Protein AF-A0A5N5M1L6-F1 (afdb_monomer)

Radius of gyration: 30.32 Å; Cα contacts (8 Å, |Δi|>4): 138; chains: 1; bounding box: 76×44×110 Å

Foldseek 3Di:
DVVVVVVVVVVVVVVPPPVPPPDDDPCPCCPQQVCLLVLLLVLLVVVCVVPVCLLVLLLVQQVQCCVPPGLQCQQLDPDDPVDHGCCPPPCRPVHRDDSVSLVSSVVSSCVRRNPDDHSSVSSVSNNVSSVVVNVVVCVVDDPDDPPDPCDVVVVVVVVVVDPPPPPPDPVVVVVVVVVVVVVVVVVVVVVVVVVLVVVVVVLVVQLPDDDDPVNPVSVVVSVVVVVVSVVVVVVVVVVVVVVVVVVVVVVVVVVVVVVVVVVVVVVVVVVVVVVVCVVPPDDPPPDD

Organism: NCBI:txid2182728

Secondary structure (DSSP, 8-state):
-HHHHHHHHHHHHHT----------TTTTTTT-TTHHHHHHHHHHHHHHH-TTHHHHHHHHHHHHHHTTSSSSGGGPPPBTTB--GGGSTTTTTTS--HHHHHHHHHHHHHHSTTTS-HHHHHHHHHHHHHHHHHHHHTTS-SS----S--HHHHHHHHTTSGGGSTT-THHHHHHHHHHHHHHHHHHHHHHHHHHHHHHHHHHHTTS---SSTHHHHHHHHHHHHHHHHHHHHHHHHHHHHHHHHHHHHHHHHHHHHHHHHHHHHHHHHHHHHHHHHHHS-------

InterPro domains:
  IPR000823 Plant peroxidase [PR00461] (33-52)
  IPR000823 Plant peroxidase [PR00461] (57-77)
  IPR000823 Plant peroxidase [PR00461] (97-110)
  IPR000823 Plant peroxidase [PR00461] (116-126)
  IPR000823 Plant peroxidase [PTHR31388] (19-136)
  IPR002016 Haem peroxidase [PF00141] (40-134)
  IPR002016 Haem peroxidase [PR00458] (55-69)
  IPR002016 Haem peroxidase [PR00458] (117-134)
  IPR002016 Haem peroxidase [PS50873] (23-133)
  IPR010255 Haem peroxidase superfamily [SSF48113] (24-135)

Sequence (288 aa):
MLPLLAALLLLVSMGLISASIVPLRPGFYDETCPEAEFVVKDAMRRNMIREPRSAASVMRFQFHDCLVNGCDASVLLDDTPNMLGEKLALSNIDSLRSYEVIDEVKEDLETVCPGTVSCADIIIMASRTAVVLHSAAANKQRVCPLTYPSSPYVLYLSELSSPDLLDGLPGEIFKDQIKAIHQAIDAKEDNFEKLQKAKLEKAKELNADPSTEENVDRVKDISRFIKIQDKEMEEFKAERKKLIRRHEDEKGALMKIYWEELLGLEKEFENELTLLIDKYTPQIRNHP

Nearest PDB structures (foldseek):
  2ylj-assembly1_A  TM=9.916E-01  e=2.346E-09  Armoracia rusticana
  1gwu-assembly1_A  TM=9.909E-01  e=3.242E-09  Armoracia rusticana
  1gx2-assembly2_B  TM=9.905E-01  e=3.242E-09  Armoracia rusticana
  1gw2-assembly1_A  TM=9.915E-01  e=3.812E-09  Armoracia rusticana
  1qo4-assembly1_A  TM=9.903E-01  e=4.247E-09  Arabidopsis thaliana

Mean predicted aligned error: 19.35 Å

Solvent-accessible surface area (backbone atoms only — not comparable to full-atom values): 16912 Å² total; per-residue (Å²): 111,70,68,59,53,52,52,51,52,53,56,56,62,70,70,65,75,69,81,74,82,74,75,90,56,90,70,74,41,58,84,78,38,68,57,49,72,56,53,37,45,51,45,50,50,54,47,32,72,78,38,64,64,41,32,62,33,39,40,47,46,42,57,60,17,41,73,56,100,32,72,68,37,60,51,75,41,71,68,50,102,89,44,84,29,50,46,72,36,86,85,23,46,100,61,63,51,58,62,66,57,55,51,52,33,48,54,57,44,45,75,76,31,64,94,65,79,52,66,29,57,46,39,52,54,41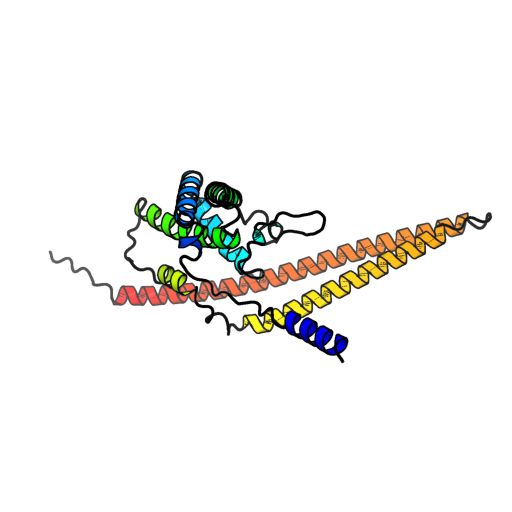,23,57,41,26,53,56,51,49,58,61,53,51,72,75,70,64,93,63,86,78,92,57,101,68,55,65,66,66,54,46,65,67,55,64,81,50,83,81,83,67,83,77,56,80,62,61,71,52,47,56,55,52,50,52,49,51,54,54,48,51,55,49,52,54,51,50,51,52,53,52,52,52,52,51,51,55,55,50,60,74,71,70,75,92,77,66,92,79,45,65,65,54,54,50,51,52,54,49,51,52,54,49,52,52,50,53,50,53,52,50,53,55,50,51,53,52,52,53,50,50,52,50,51,51,51,50,53,52,51,50,52,54,51,55,52,50,55,49,53,54,52,51,50,51,51,54,50,47,55,52,50,59,74,70,51,79,80,81,74,82,75,133

Structure (mmCIF, N/CA/C/O backbone):
data_AF-A0A5N5M1L6-F1
#
_entry.id   AF-A0A5N5M1L6-F1
#
loop_
_atom_site.group_PDB
_atom_site.id
_atom_site.type_symbol
_atom_site.label_atom_id
_atom_site.label_alt_id
_atom_site.label_comp_id
_atom_site.label_asym_id
_atom_site.label_entity_id
_atom_site.label_seq_id
_atom_site.pdbx_PDB_ins_code
_atom_site.Cartn_x
_atom_site.Cartn_y
_atom_site.Cartn_z
_atom_site.occupancy
_atom_site.B_iso_or_equiv
_atom_site.auth_seq_id
_atom_site.auth_comp_id
_atom_site.auth_asym_id
_atom_site.auth_atom_id
_atom_site.pdbx_PDB_model_num
ATOM 1 N N . MET A 1 1 ? -32.659 9.006 -46.050 1.00 60.00 1 MET A N 1
ATOM 2 C CA . MET A 1 1 ? -33.418 9.373 -44.832 1.00 60.00 1 MET A CA 1
ATOM 3 C C . MET A 1 1 ? -33.317 8.292 -43.758 1.00 60.00 1 MET A C 1
ATOM 5 O O . MET A 1 1 ? -32.739 8.568 -42.720 1.00 60.00 1 MET A O 1
ATOM 9 N N . LEU A 1 2 ? -33.759 7.055 -44.025 1.00 63.03 2 LEU A N 1
ATOM 10 C CA . LEU A 1 2 ? -33.676 5.921 -43.084 1.00 63.03 2 LEU A CA 1
ATOM 11 C C . LEU A 1 2 ? -32.268 5.591 -42.519 1.00 63.03 2 LEU A C 1
ATOM 13 O O . LEU A 1 2 ? -32.160 5.408 -41.310 1.00 63.03 2 LEU A O 1
ATOM 17 N N . PRO A 1 3 ? -31.179 5.556 -43.321 1.00 68.69 3 PRO A N 1
ATOM 18 C CA . PRO A 1 3 ? -29.859 5.174 -42.802 1.00 68.69 3 PRO A CA 1
ATOM 19 C C . PRO A 1 3 ? -29.196 6.277 -41.961 1.00 68.69 3 PRO A C 1
ATOM 21 O O . PRO A 1 3 ? -28.438 5.978 -41.047 1.00 68.69 3 PRO A O 1
ATOM 24 N N . LEU A 1 4 ? -29.526 7.549 -42.217 1.00 71.88 4 LEU A N 1
ATOM 25 C CA . LEU A 1 4 ? -29.056 8.687 -41.416 1.00 71.88 4 LEU A CA 1
ATOM 26 C C . LEU A 1 4 ? -29.737 8.737 -40.043 1.00 71.88 4 LEU A C 1
ATOM 28 O O . LEU A 1 4 ? -29.081 9.023 -39.049 1.00 71.88 4 LEU A O 1
ATOM 32 N N . LEU A 1 5 ? -31.030 8.404 -39.979 1.00 76.75 5 LEU A N 1
ATOM 33 C CA . LEU A 1 5 ? -31.765 8.275 -38.717 1.00 76.75 5 LEU A CA 1
ATOM 34 C C . LEU A 1 5 ? -31.246 7.102 -37.872 1.00 76.75 5 LEU A C 1
ATOM 36 O O . LEU A 1 5 ? -31.089 7.254 -36.665 1.00 76.75 5 LEU A O 1
ATOM 40 N N . ALA A 1 6 ? -30.919 5.967 -38.499 1.00 76.44 6 ALA A N 1
ATOM 41 C CA . ALA A 1 6 ? -30.330 4.816 -37.813 1.00 76.44 6 ALA A CA 1
ATOM 42 C C . ALA A 1 6 ? -28.919 5.110 -37.267 1.00 76.44 6 ALA A C 1
ATOM 44 O O . ALA A 1 6 ? -28.613 4.744 -36.135 1.00 76.44 6 ALA A O 1
ATOM 45 N N . ALA A 1 7 ? -28.084 5.820 -38.035 1.00 75.75 7 ALA A N 1
ATOM 46 C CA . ALA A 1 7 ? -26.760 6.250 -37.584 1.00 75.75 7 ALA A CA 1
ATOM 47 C C . ALA A 1 7 ? -26.840 7.254 -36.420 1.00 75.75 7 ALA A C 1
ATOM 49 O O . ALA A 1 7 ? -26.063 7.161 -35.474 1.00 75.75 7 ALA A O 1
ATOM 50 N N . LEU A 1 8 ? -27.812 8.172 -36.451 1.00 74.19 8 LEU A N 1
ATOM 51 C CA . LEU A 1 8 ? -28.036 9.129 -35.367 1.00 74.19 8 LEU A CA 1
ATOM 52 C C . LEU A 1 8 ? -28.535 8.435 -34.086 1.00 74.19 8 LEU A C 1
ATOM 54 O O . LEU A 1 8 ? -28.069 8.759 -33.001 1.00 74.19 8 LEU A O 1
ATOM 58 N N . LEU A 1 9 ? -29.418 7.437 -34.207 1.00 71.38 9 LEU A N 1
ATOM 59 C CA . LEU A 1 9 ? -29.884 6.617 -33.079 1.00 71.38 9 LEU A CA 1
ATOM 60 C C . LEU A 1 9 ? -28.757 5.773 -32.457 1.00 71.38 9 LEU A C 1
ATOM 62 O O . LEU A 1 9 ? -28.669 5.689 -31.233 1.00 71.38 9 LEU A O 1
ATOM 66 N N . LEU A 1 10 ? -27.862 5.210 -33.276 1.00 66.75 10 LEU A N 1
ATOM 67 C CA . LEU A 1 10 ? -26.667 4.496 -32.806 1.00 66.75 10 LEU A CA 1
ATOM 68 C C . LEU A 1 10 ? -25.695 5.426 -32.061 1.00 66.75 10 LEU A C 1
ATOM 70 O O . LEU A 1 10 ? -25.226 5.076 -30.980 1.00 66.75 10 LEU A O 1
ATOM 74 N N . LEU A 1 11 ? -25.457 6.635 -32.577 1.00 65.62 11 LEU A N 1
ATOM 75 C CA . LEU A 1 11 ? -24.590 7.629 -31.932 1.00 65.62 11 LEU A CA 1
ATOM 76 C C . LEU A 1 11 ? -25.166 8.146 -30.603 1.00 65.62 11 LEU A C 1
ATOM 78 O O . LEU A 1 11 ? -24.419 8.331 -29.646 1.00 65.62 11 LEU A O 1
ATOM 82 N N . VAL A 1 12 ? -26.489 8.318 -30.510 1.00 65.38 12 VAL A N 1
ATOM 83 C CA . VAL A 1 12 ? -27.167 8.707 -29.260 1.00 65.38 12 VAL A CA 1
ATOM 84 C C . VAL A 1 12 ? -27.132 7.573 -28.224 1.00 65.38 12 VAL A C 1
ATOM 86 O O . VAL A 1 12 ? -26.975 7.846 -27.036 1.00 65.38 12 VAL A O 1
ATOM 89 N N . SER A 1 13 ? -27.189 6.304 -28.650 1.00 59.84 13 SER A N 1
ATOM 90 C CA . SER A 1 13 ? -27.087 5.152 -27.734 1.00 59.84 13 SER A CA 1
ATOM 91 C C . SER A 1 13 ? -25.697 4.977 -27.103 1.00 59.84 13 SER A C 1
ATOM 93 O O . SER A 1 13 ? -25.596 4.504 -25.975 1.00 59.84 13 SER A O 1
ATOM 95 N N . MET A 1 14 ? -24.633 5.426 -27.781 1.00 59.22 14 MET A N 1
ATOM 96 C CA . MET A 1 14 ? -23.257 5.413 -27.259 1.00 59.22 14 MET A CA 1
ATOM 97 C C . MET A 1 14 ? -22.956 6.569 -26.290 1.00 59.22 14 MET A C 1
ATOM 99 O O . MET A 1 14 ? -21.975 6.500 -25.555 1.00 59.22 14 MET A O 1
ATOM 103 N N . GLY A 1 15 ? -23.801 7.605 -26.247 1.00 55.56 15 GLY A N 1
ATOM 104 C CA . GLY A 1 15 ? -23.656 8.763 -25.354 1.00 55.56 15 GLY A CA 1
ATOM 105 C C . GLY A 1 15 ? -24.315 8.620 -23.975 1.00 55.56 15 GLY A C 1
ATOM 106 O O . GLY A 1 15 ? -24.269 9.564 -23.192 1.00 55.56 15 GLY A O 1
ATOM 107 N N . LEU A 1 16 ? -24.945 7.476 -23.674 1.00 49.47 16 LEU A N 1
ATOM 108 C CA . LEU A 1 16 ? -25.743 7.252 -22.455 1.00 49.47 16 LEU A CA 1
ATOM 109 C C . LEU A 1 16 ? -25.121 6.267 -21.454 1.00 49.47 16 LEU A C 1
ATOM 111 O O . LEU A 1 16 ? -25.794 5.837 -20.520 1.00 49.47 16 LEU A O 1
ATOM 115 N N . ILE A 1 17 ? -23.834 5.937 -21.584 1.00 53.28 17 ILE A N 1
ATOM 116 C CA . ILE A 1 17 ? -23.107 5.269 -20.496 1.00 53.28 17 ILE A CA 1
ATOM 117 C C . ILE A 1 17 ? -22.628 6.362 -19.542 1.00 53.28 17 ILE A C 1
ATOM 119 O O . ILE A 1 17 ? -21.464 6.756 -19.530 1.00 53.28 17 ILE A O 1
ATOM 123 N N . SER A 1 18 ? -23.556 6.912 -18.762 1.00 51.12 18 SER A N 1
ATOM 124 C CA . SER A 1 18 ? -23.175 7.612 -17.543 1.00 51.12 18 SER A CA 1
ATOM 125 C C . SER A 1 18 ? -22.493 6.576 -16.656 1.00 51.12 18 SER A C 1
ATOM 127 O O . SER A 1 18 ? -23.139 5.617 -16.238 1.00 51.12 18 SER A O 1
ATOM 129 N N . ALA A 1 19 ? -21.192 6.731 -16.403 1.00 52.19 19 ALA A N 1
ATOM 130 C CA . ALA A 1 19 ? -20.543 6.024 -15.310 1.00 52.19 19 ALA A CA 1
ATOM 131 C C . ALA A 1 19 ? -21.298 6.421 -14.038 1.00 52.19 19 ALA A C 1
ATOM 133 O O . ALA A 1 19 ? -21.159 7.538 -13.540 1.00 52.19 19 ALA A O 1
ATOM 134 N N . SER A 1 20 ? -22.199 5.557 -13.580 1.00 52.81 20 SER A N 1
ATOM 135 C CA . SER A 1 20 ? -22.872 5.758 -12.312 1.00 52.81 20 SER A CA 1
ATOM 136 C C . SER A 1 20 ? -21.796 5.681 -11.243 1.00 52.81 20 SER A C 1
ATOM 138 O O . SER A 1 20 ? -21.243 4.608 -11.007 1.00 52.81 20 SER A O 1
ATOM 140 N N . ILE A 1 21 ? -21.489 6.814 -10.616 1.00 56.78 21 ILE A N 1
ATOM 141 C CA . ILE A 1 21 ? -20.765 6.825 -9.350 1.00 56.78 21 ILE A CA 1
ATOM 142 C C . ILE A 1 21 ? -21.717 6.154 -8.363 1.00 56.78 21 ILE A C 1
ATOM 144 O O . ILE A 1 21 ? -22.663 6.778 -7.888 1.00 56.78 21 ILE A O 1
ATOM 148 N N . VAL A 1 22 ? -21.544 4.849 -8.148 1.00 64.81 22 VAL A N 1
ATOM 149 C CA . VAL A 1 22 ? -22.241 4.149 -7.073 1.00 64.81 22 VAL A CA 1
ATOM 150 C C . VAL A 1 22 ? -21.556 4.617 -5.795 1.00 64.81 22 VAL A C 1
ATOM 152 O O . VAL A 1 22 ? -20.370 4.336 -5.621 1.00 64.81 22 VAL A O 1
ATOM 155 N N . PRO A 1 23 ? -22.240 5.384 -4.934 1.00 77.00 23 PRO A N 1
ATOM 156 C CA . PRO A 1 23 ? -21.634 5.815 -3.690 1.00 77.00 23 PRO A CA 1
ATOM 157 C C . PRO A 1 23 ? -21.297 4.583 -2.850 1.00 77.00 23 PRO A C 1
ATOM 159 O O . PRO A 1 23 ? -22.077 3.625 -2.790 1.00 77.00 23 PRO A O 1
ATOM 162 N N . LEU A 1 24 ? -20.139 4.620 -2.192 1.00 81.62 24 LEU A N 1
ATOM 163 C CA . LEU A 1 24 ? -19.784 3.617 -1.196 1.00 81.62 24 LEU A CA 1
ATOM 164 C C . LEU A 1 24 ? -20.872 3.596 -0.120 1.00 81.62 24 LEU A C 1
ATOM 166 O O . LEU A 1 24 ? -21.315 4.644 0.355 1.00 81.62 24 LEU A O 1
ATOM 170 N N . ARG A 1 25 ? -21.316 2.398 0.257 1.00 82.75 25 ARG A N 1
ATOM 171 C CA . ARG A 1 25 ? -22.342 2.219 1.284 1.00 82.75 25 ARG A CA 1
ATOM 172 C C . ARG A 1 25 ? -21.945 1.101 2.246 1.00 82.75 25 ARG A C 1
ATOM 174 O O . ARG A 1 25 ? -21.533 0.034 1.786 1.00 82.75 25 ARG A O 1
ATOM 181 N N . PRO A 1 26 ? -22.096 1.304 3.565 1.00 81.12 26 PRO A N 1
ATOM 182 C CA . PRO A 1 26 ? -22.056 0.202 4.517 1.00 81.12 26 PRO A CA 1
ATOM 183 C C . PRO A 1 26 ? -23.079 -0.874 4.132 1.00 81.12 26 PRO A C 1
ATOM 185 O O . PRO A 1 26 ? -24.153 -0.547 3.625 1.00 81.12 26 PRO A O 1
ATOM 188 N N . GLY A 1 27 ? -22.737 -2.144 4.349 1.00 82.75 27 GLY A N 1
ATOM 189 C CA . GLY A 1 27 ? -23.626 -3.265 4.028 1.00 82.75 27 GLY A CA 1
ATOM 190 C C . GLY A 1 27 ? -23.818 -3.520 2.528 1.00 82.75 27 GLY A C 1
ATOM 191 O O . GLY A 1 27 ? -24.799 -4.137 2.124 1.00 82.75 27 GLY A O 1
ATOM 192 N N . PHE A 1 28 ? -22.904 -3.054 1.662 1.00 87.81 28 PHE A N 1
ATOM 193 C CA . PHE A 1 28 ? -22.995 -3.294 0.213 1.00 87.81 28 PHE A CA 1
ATOM 194 C C . PHE A 1 28 ? -23.156 -4.786 -0.138 1.00 87.81 28 PHE A C 1
ATOM 196 O O . PHE A 1 28 ? -23.877 -5.109 -1.082 1.00 87.81 28 PHE A O 1
ATOM 203 N N . TYR A 1 29 ? -22.529 -5.667 0.647 1.00 91.00 29 TYR A N 1
ATOM 204 C CA . TYR A 1 29 ? -22.539 -7.118 0.468 1.00 91.00 29 TYR A CA 1
ATOM 205 C C . TYR A 1 29 ? -23.644 -7.850 1.246 1.00 91.00 29 TYR A C 1
ATOM 207 O O . TYR A 1 29 ? -23.714 -9.070 1.153 1.00 91.00 29 TYR A O 1
ATOM 215 N N . ASP A 1 30 ? -24.532 -7.157 1.967 1.00 92.50 30 ASP A N 1
ATOM 216 C CA . ASP A 1 30 ? -25.523 -7.799 2.853 1.00 92.50 30 ASP A CA 1
ATOM 217 C C . ASP A 1 30 ? -26.477 -8.751 2.114 1.00 92.50 30 ASP A C 1
ATOM 219 O O . ASP A 1 30 ? -26.981 -9.705 2.701 1.00 92.50 30 ASP A O 1
ATOM 223 N N . GLU A 1 31 ? -26.716 -8.509 0.824 1.00 94.88 31 GLU A N 1
ATOM 224 C CA . GLU A 1 31 ? -27.559 -9.360 -0.022 1.00 94.88 31 GLU A CA 1
ATOM 225 C C . GLU A 1 31 ? -26.750 -10.378 -0.838 1.00 94.88 31 GLU A C 1
ATOM 227 O O . GLU A 1 31 ? -27.204 -11.501 -1.051 1.00 94.88 31 GLU A O 1
ATOM 232 N N . THR A 1 32 ? -25.563 -9.996 -1.319 1.00 95.06 32 THR A N 1
ATOM 233 C CA . THR A 1 32 ? -24.771 -10.791 -2.276 1.00 95.06 32 THR A CA 1
ATOM 234 C C . THR A 1 32 ? -23.757 -11.710 -1.605 1.00 95.06 32 THR A C 1
ATOM 236 O O . THR A 1 32 ? -23.488 -12.796 -2.110 1.00 95.06 32 THR A O 1
ATOM 239 N N . CYS A 1 33 ? -23.211 -11.302 -0.461 1.00 96.00 33 CYS A N 1
ATOM 240 C CA . CYS A 1 33 ? -22.353 -12.116 0.390 1.00 96.00 33 CYS A CA 1
ATOM 241 C C . CYS A 1 33 ? -22.586 -11.763 1.874 1.00 96.00 33 CYS A C 1
ATOM 243 O O . CYS A 1 33 ? -21.750 -11.099 2.493 1.00 96.00 33 CYS A O 1
ATOM 245 N N . PRO A 1 34 ? -23.709 -12.216 2.470 1.00 95.06 34 PRO A N 1
ATOM 246 C CA . PRO A 1 34 ? -24.100 -11.842 3.835 1.00 95.06 34 PRO A CA 1
ATOM 247 C C . PRO A 1 34 ? -23.069 -12.235 4.906 1.00 95.06 34 PRO A C 1
ATOM 249 O O . PRO A 1 34 ? -23.021 -11.663 5.992 1.00 95.06 34 PRO A O 1
ATOM 252 N N . GLU A 1 35 ? -22.235 -13.231 4.605 1.00 93.12 35 GLU A N 1
ATOM 253 C CA . GLU A 1 35 ? -21.207 -13.755 5.504 1.00 93.12 35 GLU A CA 1
ATOM 254 C C . GLU A 1 35 ? -19.858 -13.026 5.365 1.00 93.12 35 GLU A C 1
ATOM 256 O O . GLU A 1 35 ? -18.938 -13.310 6.133 1.00 93.12 35 GLU A O 1
ATOM 261 N N . ALA A 1 36 ? -19.724 -12.058 4.446 1.00 91.44 36 ALA A N 1
ATOM 262 C CA . ALA A 1 36 ? -18.444 -11.432 4.109 1.00 91.44 36 ALA A CA 1
ATOM 263 C C . ALA A 1 36 ? -17.717 -10.831 5.325 1.00 91.44 36 ALA A C 1
ATOM 265 O O . ALA A 1 36 ? -16.567 -11.182 5.599 1.00 91.44 36 ALA A O 1
ATOM 266 N N . GLU A 1 37 ? -18.391 -9.969 6.102 1.00 88.88 37 GLU A N 1
ATOM 267 C CA . GLU A 1 37 ? -17.785 -9.352 7.295 1.00 88.88 37 GLU A CA 1
ATOM 268 C C . GLU A 1 37 ? -17.402 -10.403 8.355 1.00 88.88 37 GLU A C 1
ATOM 270 O O . GLU A 1 37 ? -16.415 -10.234 9.078 1.00 88.88 37 GLU A O 1
ATOM 275 N N . PHE A 1 38 ? -18.162 -11.499 8.461 1.00 91.88 38 PHE A N 1
ATOM 276 C CA . PHE A 1 38 ? -17.867 -12.576 9.405 1.00 91.88 38 PHE A CA 1
ATOM 277 C C . PHE A 1 38 ? -16.626 -13.369 8.986 1.00 91.88 38 PHE A C 1
ATOM 279 O O . PHE A 1 38 ? -15.738 -13.575 9.817 1.00 91.88 38 PHE A O 1
ATOM 286 N N . VAL A 1 39 ? -16.542 -13.759 7.711 1.00 93.88 39 VAL A N 1
ATOM 287 C CA . VAL A 1 39 ? -15.404 -14.497 7.144 1.00 93.88 39 VAL A CA 1
ATOM 288 C C . VAL A 1 39 ? -14.114 -13.693 7.299 1.00 93.88 39 VAL A C 1
ATOM 290 O O . VAL A 1 39 ? -13.144 -14.194 7.870 1.00 93.88 39 VAL A O 1
ATOM 293 N N . VAL A 1 40 ? -14.130 -12.410 6.913 1.00 95.19 40 VAL A N 1
ATOM 294 C CA . VAL A 1 40 ? -12.978 -11.506 7.085 1.00 95.19 40 VAL A CA 1
ATOM 295 C C . VAL A 1 40 ? -12.550 -11.451 8.551 1.00 95.19 40 VAL A C 1
ATOM 297 O O . VAL A 1 40 ? -11.362 -11.533 8.869 1.00 95.19 40 VAL A O 1
ATOM 300 N N . LYS A 1 41 ? -13.508 -11.347 9.476 1.00 90.31 41 LYS A N 1
ATOM 301 C CA . LYS A 1 41 ? -13.214 -11.266 10.908 1.00 90.31 41 LYS A CA 1
ATOM 302 C C . LYS A 1 41 ? -12.633 -12.545 11.490 1.00 90.31 41 LYS A C 1
ATOM 304 O O . LYS A 1 41 ? -11.754 -12.455 12.353 1.00 90.31 41 LYS A O 1
ATOM 309 N N . ASP A 1 42 ? -13.112 -13.709 11.067 1.00 89.75 42 ASP A N 1
ATOM 310 C CA . ASP A 1 42 ? -12.564 -14.988 11.512 1.00 89.75 42 ASP A CA 1
ATOM 311 C C . ASP A 1 42 ? -11.127 -15.189 11.010 1.00 89.75 42 ASP A C 1
ATOM 313 O O . ASP A 1 42 ? -10.225 -15.448 11.814 1.00 89.75 42 ASP A O 1
ATOM 317 N N . ALA A 1 43 ? -10.889 -14.953 9.718 1.00 95.38 43 ALA A N 1
ATOM 318 C CA . ALA A 1 43 ? -9.565 -15.037 9.110 1.00 95.38 43 ALA A CA 1
ATOM 319 C C . ALA A 1 43 ? -8.567 -14.066 9.757 1.00 95.38 43 ALA A C 1
ATOM 321 O O . ALA A 1 43 ? -7.469 -14.469 10.158 1.00 95.38 43 ALA A O 1
ATOM 322 N N . MET A 1 44 ? -8.970 -12.811 9.979 1.00 91.44 44 MET A N 1
ATOM 323 C CA . MET A 1 44 ? -8.153 -11.833 10.700 1.00 91.44 44 MET A CA 1
ATOM 324 C C . MET A 1 44 ? -7.845 -12.280 12.129 1.00 91.44 44 MET A C 1
ATOM 326 O O . MET A 1 44 ? -6.705 -12.174 12.581 1.00 91.44 44 MET A O 1
ATOM 330 N N . ARG A 1 45 ? -8.826 -12.829 12.856 1.00 88.19 45 ARG A N 1
ATOM 331 C CA . ARG A 1 45 ? -8.603 -13.347 14.212 1.00 88.19 45 ARG A CA 1
ATOM 332 C C . ARG A 1 45 ? -7.599 -14.500 14.213 1.00 88.19 45 ARG A C 1
ATOM 334 O O . ARG A 1 45 ? -6.711 -14.503 15.067 1.00 88.19 45 ARG A O 1
ATOM 341 N N . ARG A 1 46 ? -7.721 -15.463 13.295 1.00 90.81 46 ARG A N 1
ATOM 342 C CA . ARG A 1 46 ? -6.770 -16.581 13.168 1.00 90.81 46 ARG A CA 1
ATOM 343 C C . ARG A 1 46 ? -5.355 -16.078 12.899 1.00 90.81 46 ARG A C 1
ATOM 345 O O . ARG A 1 46 ? -4.427 -16.494 13.592 1.00 90.81 46 ARG A O 1
ATOM 352 N N . ASN A 1 47 ? -5.202 -15.140 11.968 1.00 93.25 47 ASN A N 1
ATOM 353 C CA . ASN A 1 47 ? -3.903 -14.563 11.631 1.00 93.25 47 ASN A CA 1
ATOM 354 C C . ASN A 1 47 ? -3.299 -13.746 12.776 1.00 93.25 47 ASN A C 1
ATOM 356 O O . ASN A 1 47 ? -2.118 -13.897 13.073 1.00 93.25 47 ASN A O 1
ATOM 360 N N . MET A 1 48 ? -4.106 -12.989 13.519 1.00 86.06 48 MET A N 1
ATOM 361 C CA . MET A 1 48 ? -3.643 -12.276 14.714 1.00 86.06 48 MET A CA 1
ATOM 362 C C . MET A 1 48 ? -3.207 -13.199 15.856 1.00 86.06 48 MET A C 1
ATOM 364 O O . MET A 1 48 ? -2.337 -12.826 16.639 1.00 86.06 48 MET A O 1
ATOM 368 N N . ILE A 1 49 ? -3.808 -14.387 15.984 1.00 84.12 49 ILE A N 1
ATOM 369 C CA . ILE A 1 49 ? -3.371 -15.390 16.967 1.00 84.12 49 ILE A CA 1
ATOM 370 C C . ILE A 1 49 ? -2.006 -15.969 16.573 1.00 84.12 49 ILE A C 1
ATOM 372 O O . ILE A 1 49 ? -1.177 -16.207 17.449 1.00 84.12 49 ILE A O 1
ATOM 376 N N . ARG A 1 50 ? -1.775 -16.194 15.273 1.00 89.44 50 ARG A N 1
ATOM 377 C CA . ARG A 1 50 ? -0.504 -16.713 14.743 1.00 89.44 50 ARG A CA 1
ATOM 378 C C . ARG A 1 50 ? 0.611 -15.665 14.807 1.00 89.44 50 ARG A C 1
ATOM 380 O O . ARG A 1 50 ? 1.703 -15.967 15.269 1.00 89.44 50 ARG A O 1
ATOM 387 N N . GLU A 1 51 ? 0.315 -14.444 14.372 1.00 88.25 51 GLU A N 1
ATOM 388 C CA . GLU A 1 51 ? 1.236 -13.310 14.319 1.00 88.25 51 GLU A CA 1
ATOM 389 C C . GLU A 1 51 ? 0.498 -12.030 14.754 1.00 88.25 51 GLU A C 1
ATOM 391 O O . GLU A 1 51 ? -0.199 -11.408 13.947 1.00 88.25 51 GLU A O 1
ATOM 396 N N . PRO A 1 52 ? 0.631 -11.589 16.017 1.00 84.25 52 PRO A N 1
ATOM 397 C CA . PRO A 1 52 ? -0.073 -10.413 16.534 1.00 84.25 52 PRO A CA 1
ATOM 398 C C . PRO A 1 52 ? 0.190 -9.115 15.756 1.00 84.25 52 PRO A C 1
ATOM 400 O O . PRO A 1 52 ? -0.673 -8.233 15.712 1.00 84.25 52 PRO A O 1
ATOM 403 N N . ARG A 1 53 ? 1.363 -8.982 15.120 1.00 85.69 53 ARG A N 1
ATOM 404 C CA . ARG A 1 53 ? 1.740 -7.807 14.319 1.00 85.69 53 ARG A CA 1
ATOM 405 C C . ARG A 1 53 ? 1.039 -7.759 12.959 1.00 85.69 53 ARG A C 1
ATOM 407 O O . ARG A 1 53 ? 1.058 -6.704 12.314 1.00 85.69 53 ARG A O 1
ATOM 414 N N . SER A 1 54 ? 0.400 -8.848 12.529 1.00 91.19 54 SER A N 1
ATOM 415 C CA . SER A 1 54 ? -0.403 -8.878 11.300 1.00 91.19 54 SER A CA 1
ATOM 416 C C . SER A 1 54 ? -1.522 -7.837 11.332 1.00 91.19 54 SER A C 1
ATOM 418 O O . SER A 1 54 ? -1.747 -7.181 10.326 1.00 91.19 54 SER A O 1
ATOM 420 N N . ALA A 1 55 ? -2.127 -7.564 12.496 1.00 87.62 55 ALA A N 1
ATOM 421 C CA . ALA A 1 55 ? -3.153 -6.528 12.643 1.00 87.62 55 ALA A CA 1
ATOM 422 C C . ALA A 1 55 ? -2.657 -5.147 12.191 1.00 87.62 55 ALA A C 1
ATOM 424 O O . ALA A 1 55 ? -3.269 -4.505 11.344 1.00 87.62 55 ALA A O 1
ATOM 425 N N . ALA A 1 56 ? -1.515 -4.708 12.727 1.00 88.94 56 ALA A N 1
ATOM 426 C CA . ALA A 1 56 ? -0.916 -3.426 12.367 1.00 88.94 56 ALA A CA 1
ATOM 427 C C . ALA A 1 56 ? -0.414 -3.408 10.914 1.00 88.94 56 ALA A C 1
ATOM 429 O O . ALA A 1 56 ? -0.439 -2.368 10.262 1.00 88.94 56 ALA A O 1
ATOM 430 N N . SER A 1 57 ? 0.045 -4.554 10.407 1.00 93.44 57 SER A N 1
ATOM 431 C CA . SER A 1 57 ? 0.501 -4.678 9.018 1.00 93.44 57 SER A CA 1
ATOM 432 C C . SER A 1 57 ? -0.675 -4.578 8.039 1.00 93.44 57 SER A C 1
ATOM 434 O O . SER A 1 57 ? -0.576 -3.847 7.061 1.00 93.44 57 SER A O 1
ATOM 436 N N . VAL A 1 58 ? -1.819 -5.188 8.364 1.00 94.94 58 VAL A N 1
ATOM 437 C CA . VAL A 1 58 ? -3.049 -5.105 7.568 1.00 94.94 58 VAL A CA 1
ATOM 438 C C . VAL A 1 58 ? -3.636 -3.698 7.570 1.00 94.94 58 VAL A C 1
ATOM 440 O O . VAL A 1 58 ? -3.953 -3.190 6.503 1.00 94.94 58 VAL A O 1
ATOM 443 N N . MET A 1 59 ? -3.685 -3.013 8.721 1.00 92.38 59 MET A N 1
ATOM 444 C CA . MET A 1 59 ? -4.087 -1.594 8.768 1.00 92.38 59 MET A CA 1
ATOM 445 C C . MET A 1 59 ? -3.243 -0.721 7.832 1.00 92.38 59 MET A C 1
ATOM 447 O O . MET A 1 59 ? -3.730 0.254 7.262 1.00 92.38 59 MET A O 1
ATOM 451 N N . ARG A 1 60 ? -1.958 -1.061 7.677 1.00 94.12 60 ARG A N 1
ATOM 452 C CA . ARG A 1 60 ? -1.040 -0.327 6.812 1.00 94.12 60 ARG A CA 1
ATOM 453 C C . ARG A 1 60 ? -1.351 -0.539 5.324 1.00 94.12 60 ARG A C 1
ATOM 455 O O . ARG A 1 60 ? -1.064 0.377 4.562 1.00 94.12 60 ARG A O 1
ATOM 462 N N . PHE A 1 61 ? -1.980 -1.647 4.910 1.00 94.56 61 PHE A N 1
ATOM 463 C CA . PHE A 1 61 ? -2.432 -1.812 3.520 1.00 94.56 61 PHE A CA 1
ATOM 464 C C . PHE A 1 61 ? -3.414 -0.729 3.112 1.00 94.56 61 PHE A C 1
ATOM 466 O O . PHE A 1 61 ? -3.190 -0.102 2.088 1.00 94.56 61 PHE A O 1
ATOM 473 N N . GLN A 1 62 ? -4.429 -0.441 3.934 1.00 92.94 62 GLN A N 1
ATOM 474 C CA . GLN A 1 62 ? -5.406 0.604 3.617 1.00 92.94 62 GLN A CA 1
ATOM 475 C C . GLN A 1 62 ? -4.727 1.951 3.351 1.00 92.94 62 GLN A C 1
ATOM 477 O O . GLN A 1 62 ? -5.078 2.641 2.403 1.00 92.94 62 GLN A O 1
ATOM 482 N N . PHE A 1 63 ? -3.734 2.325 4.160 1.00 86.88 63 PHE A N 1
ATOM 483 C CA . PHE A 1 63 ? -3.007 3.572 3.936 1.00 86.88 63 PHE A CA 1
ATOM 484 C C . PHE A 1 63 ? -2.194 3.556 2.634 1.00 86.88 63 PHE A C 1
ATOM 486 O O . PHE A 1 63 ? -2.217 4.540 1.904 1.00 86.88 63 PHE A O 1
ATOM 493 N N . HIS A 1 64 ? -1.463 2.472 2.351 1.00 89.75 64 HIS A N 1
ATOM 494 C CA . HIS A 1 64 ? -0.600 2.403 1.163 1.00 89.75 64 HIS A CA 1
ATOM 495 C C . HIS A 1 64 ? -1.383 2.239 -0.140 1.00 89.75 64 HIS A C 1
ATOM 497 O O . HIS A 1 64 ? -0.969 2.822 -1.131 1.00 89.75 64 HIS A O 1
ATOM 503 N N . ASP A 1 65 ? -2.515 1.535 -0.108 1.00 91.81 65 ASP A N 1
ATOM 504 C CA . ASP A 1 65 ? -3.443 1.402 -1.235 1.00 91.81 65 ASP A CA 1
ATOM 505 C C . ASP A 1 65 ? -4.093 2.759 -1.538 1.00 91.81 65 ASP A C 1
ATOM 507 O O . ASP A 1 65 ? -3.830 3.389 -2.554 1.00 91.81 65 ASP A O 1
ATOM 511 N N . CYS A 1 66 ? -4.817 3.324 -0.569 1.00 86.12 66 CYS A N 1
ATOM 512 C CA . CYS A 1 66 ? -5.600 4.538 -0.791 1.00 86.12 66 CYS A CA 1
ATOM 513 C C . CYS A 1 66 ? -4.767 5.789 -1.135 1.00 86.12 66 CYS A C 1
ATOM 515 O O . CYS A 1 66 ? -5.309 6.748 -1.687 1.00 86.12 66 CYS A O 1
ATOM 517 N N . LEU A 1 67 ? -3.473 5.823 -0.792 1.00 85.12 67 LEU A N 1
ATOM 518 C CA . LEU A 1 67 ? -2.596 6.962 -1.085 1.00 85.12 67 LEU A CA 1
ATOM 519 C C . LEU A 1 67 ? -2.138 6.998 -2.554 1.00 85.12 67 LEU A C 1
ATOM 521 O O . LEU A 1 67 ? -1.774 8.069 -3.053 1.00 85.12 67 LEU A O 1
ATOM 525 N N . VAL A 1 68 ? -2.149 5.855 -3.244 1.00 77.44 68 VAL A N 1
ATOM 526 C CA . VAL A 1 68 ? -1.692 5.717 -4.629 1.00 77.44 68 VAL A CA 1
ATOM 527 C C . VAL A 1 68 ? -2.897 5.383 -5.501 1.00 77.44 68 VAL A C 1
ATOM 529 O O . VAL A 1 68 ? -3.399 4.280 -5.477 1.00 77.44 68 VAL A O 1
ATOM 532 N N . ASN A 1 69 ? -3.391 6.357 -6.271 1.00 79.06 69 ASN A N 1
ATOM 533 C CA . ASN A 1 69 ? -4.557 6.212 -7.164 1.00 79.06 69 ASN A CA 1
ATOM 534 C C . ASN A 1 69 ? -5.897 5.800 -6.512 1.00 79.06 69 ASN A C 1
ATOM 536 O O . ASN A 1 69 ? -6.902 5.727 -7.217 1.00 79.06 69 ASN A O 1
ATOM 540 N N . GLY A 1 70 ? -5.957 5.689 -5.185 1.00 83.50 70 GLY A N 1
ATOM 541 C CA . GLY A 1 70 ? -7.185 5.425 -4.437 1.00 83.50 70 GLY A CA 1
ATOM 542 C C . GLY A 1 70 ? -7.242 3.988 -3.931 1.00 83.50 70 GLY A C 1
ATOM 543 O O . GLY A 1 70 ? -6.311 3.222 -4.100 1.00 83.50 70 GLY A O 1
ATOM 544 N N . CYS A 1 71 ? -8.317 3.630 -3.231 1.00 89.56 71 CYS A N 1
ATOM 545 C CA . CYS A 1 71 ? -8.443 2.300 -2.632 1.00 89.56 71 CYS A CA 1
ATOM 546 C C . CYS A 1 71 ? -8.927 1.293 -3.692 1.00 89.56 71 CYS A C 1
ATOM 548 O O . CYS A 1 71 ? -10.129 1.029 -3.785 1.00 89.56 71 CYS A O 1
ATOM 550 N N . ASP A 1 72 ? -8.027 0.802 -4.541 1.00 93.50 72 ASP A N 1
ATOM 551 C CA . ASP A 1 72 ? -8.348 -0.069 -5.680 1.00 93.50 72 ASP A CA 1
ATOM 552 C C . ASP A 1 72 ? -7.630 -1.433 -5.650 1.00 93.50 72 ASP A C 1
ATOM 554 O O . ASP A 1 72 ? -7.798 -2.240 -6.569 1.00 93.50 72 ASP A O 1
ATOM 558 N N . ALA A 1 73 ? -6.915 -1.732 -4.559 1.00 96.31 73 ALA A N 1
ATOM 559 C CA . ALA A 1 73 ? -6.086 -2.919 -4.368 1.00 96.31 73 ALA A CA 1
ATOM 560 C C . ALA A 1 73 ? -4.903 -3.056 -5.342 1.00 96.31 73 ALA A C 1
ATOM 562 O O . ALA A 1 73 ? -4.332 -4.151 -5.449 1.00 96.31 73 ALA A O 1
ATOM 563 N N . SER A 1 74 ? -4.486 -1.979 -6.017 1.00 93.56 74 SER A N 1
ATOM 564 C CA . SER A 1 74 ? -3.281 -1.973 -6.854 1.00 93.56 74 SER A CA 1
ATOM 565 C C . SER A 1 74 ? -2.037 -2.396 -6.069 1.00 93.56 74 SER A C 1
ATOM 567 O O . SER A 1 74 ? -1.173 -3.093 -6.613 1.00 93.56 74 SER A O 1
ATOM 569 N N . VAL A 1 75 ? -1.984 -2.082 -4.767 1.00 94.12 75 VAL A N 1
ATOM 570 C CA . VAL A 1 75 ? -0.856 -2.419 -3.886 1.00 94.12 75 VAL A CA 1
ATOM 571 C C . VAL A 1 75 ? -0.629 -3.930 -3.734 1.00 94.12 75 VAL A C 1
ATOM 573 O O . VAL A 1 75 ? 0.462 -4.376 -3.365 1.00 94.12 75 VAL A O 1
ATOM 576 N N . LEU A 1 76 ? -1.651 -4.745 -4.013 1.00 96.38 76 LEU A N 1
ATOM 577 C CA . LEU A 1 76 ? -1.579 -6.202 -3.898 1.00 96.38 76 LEU A CA 1
ATOM 578 C C . LEU A 1 76 ? -0.996 -6.877 -5.143 1.00 96.38 76 LEU A C 1
ATOM 580 O O . LEU A 1 76 ? -0.604 -8.044 -5.059 1.00 96.38 76 LEU A O 1
ATOM 584 N N . LEU A 1 77 ? -0.927 -6.175 -6.276 1.00 94.06 77 LEU A N 1
ATOM 585 C CA . LEU A 1 77 ? -0.464 -6.747 -7.535 1.00 94.06 77 LEU A CA 1
ATOM 586 C C . LEU A 1 77 ? 1.045 -7.023 -7.496 1.00 94.06 77 LEU A C 1
ATOM 588 O O . LEU A 1 77 ? 1.846 -6.171 -7.106 1.00 94.06 77 LEU A O 1
ATOM 592 N N . ASP A 1 78 ? 1.423 -8.230 -7.911 1.00 91.38 78 ASP A N 1
ATOM 593 C CA . ASP A 1 78 ? 2.820 -8.599 -8.128 1.00 91.38 78 ASP A CA 1
ATOM 594 C C . ASP A 1 78 ? 3.360 -8.004 -9.432 1.00 91.38 78 ASP A C 1
ATOM 596 O O . ASP A 1 78 ? 2.613 -7.674 -10.359 1.00 91.38 78 ASP A O 1
ATOM 600 N N . ASP A 1 79 ? 4.686 -7.916 -9.519 1.00 87.06 79 ASP A N 1
ATOM 601 C CA . ASP A 1 79 ? 5.354 -7.537 -10.756 1.00 87.06 79 ASP A CA 1
ATOM 602 C C . ASP A 1 79 ? 5.023 -8.519 -11.885 1.00 87.06 79 ASP A C 1
ATOM 604 O O . ASP A 1 79 ? 5.019 -9.743 -11.730 1.00 87.06 79 ASP A O 1
ATOM 608 N N . THR A 1 80 ? 4.832 -7.967 -13.076 1.00 84.31 80 THR A N 1
ATOM 609 C CA . THR A 1 80 ? 4.745 -8.721 -14.325 1.00 84.31 80 THR A CA 1
ATOM 610 C C . THR A 1 80 ? 5.901 -8.308 -15.241 1.00 84.31 80 THR A C 1
ATOM 612 O O . THR A 1 80 ? 6.485 -7.240 -15.050 1.00 84.31 80 THR A O 1
ATOM 615 N N . PRO A 1 81 ? 6.223 -9.077 -16.299 1.00 87.38 81 PRO A N 1
ATOM 616 C CA . PRO A 1 81 ? 7.302 -8.714 -17.224 1.00 87.38 81 PRO A CA 1
ATOM 617 C C . PRO A 1 81 ? 7.170 -7.316 -17.849 1.00 87.38 81 PRO A C 1
ATOM 619 O O . PRO A 1 81 ? 8.168 -6.753 -18.289 1.00 87.38 81 PRO A O 1
ATOM 622 N N . ASN A 1 82 ? 5.951 -6.770 -17.896 1.00 86.12 82 ASN A N 1
ATOM 623 C CA . ASN A 1 82 ? 5.640 -5.512 -18.574 1.00 86.12 82 ASN A CA 1
ATOM 624 C C . ASN A 1 82 ? 5.172 -4.396 -17.624 1.00 86.12 82 ASN A C 1
ATOM 626 O O . ASN A 1 82 ? 4.897 -3.294 -18.093 1.00 86.12 82 ASN A O 1
ATOM 630 N N . MET A 1 83 ? 5.034 -4.667 -16.324 1.00 82.69 83 MET A N 1
ATOM 631 C CA . MET A 1 83 ? 4.510 -3.713 -15.345 1.00 82.69 83 MET A CA 1
ATOM 632 C C . MET A 1 83 ? 5.081 -4.027 -13.966 1.00 82.69 83 MET A C 1
ATOM 634 O O . MET A 1 83 ? 4.900 -5.140 -13.473 1.00 82.69 83 MET A O 1
ATOM 638 N N . LEU A 1 84 ? 5.738 -3.040 -13.356 1.00 81.38 84 LEU A N 1
ATOM 639 C CA . LEU A 1 84 ? 6.156 -3.107 -11.958 1.00 81.38 84 LEU A CA 1
ATOM 640 C C . LEU A 1 84 ? 4.941 -2.859 -11.060 1.00 81.38 84 LEU A C 1
ATOM 642 O O . LEU A 1 84 ? 4.194 -1.905 -11.283 1.00 81.38 84 LEU A O 1
ATOM 646 N N . GLY A 1 85 ? 4.758 -3.721 -10.071 1.00 84.06 85 GLY A N 1
ATOM 647 C CA . GLY A 1 85 ? 3.786 -3.565 -9.004 1.00 84.06 85 GLY A CA 1
ATOM 648 C C . GLY A 1 85 ? 4.290 -2.614 -7.921 1.00 84.06 85 GLY A C 1
ATOM 649 O O . GLY A 1 85 ? 5.469 -2.257 -7.830 1.00 84.06 85 GLY A O 1
ATOM 650 N N . GLU A 1 86 ? 3.383 -2.205 -7.045 1.00 88.94 86 GLU A N 1
ATOM 651 C CA . GLU A 1 86 ? 3.692 -1.215 -6.010 1.00 88.94 86 GLU A CA 1
ATOM 652 C C . GLU A 1 86 ? 4.463 -1.806 -4.823 1.00 88.94 86 GLU A C 1
ATOM 654 O O . GLU A 1 86 ? 4.999 -1.067 -3.994 1.00 88.94 86 GLU A O 1
ATOM 659 N N . LYS A 1 87 ? 4.584 -3.137 -4.743 1.00 87.25 87 LYS A N 1
ATOM 660 C CA . LYS A 1 87 ? 5.349 -3.829 -3.692 1.00 87.25 87 LYS A CA 1
ATOM 661 C C . LYS A 1 87 ? 6.833 -3.447 -3.697 1.00 87.25 87 LYS A C 1
ATOM 663 O O . LYS A 1 87 ? 7.463 -3.442 -2.641 1.00 87.25 87 LYS A O 1
ATOM 668 N N . LEU A 1 88 ? 7.376 -3.077 -4.861 1.00 81.50 88 LEU A N 1
ATOM 669 C CA . LEU A 1 88 ? 8.761 -2.621 -5.019 1.00 81.50 88 LEU A CA 1
ATOM 670 C C . LEU A 1 88 ? 8.960 -1.121 -4.763 1.00 81.50 88 LEU A C 1
ATOM 672 O O . LEU A 1 88 ? 10.094 -0.638 -4.813 1.00 81.50 88 LEU A O 1
ATOM 676 N N . ALA A 1 89 ? 7.895 -0.364 -4.479 1.00 77.38 89 ALA A N 1
ATOM 677 C CA . ALA A 1 89 ? 8.035 1.037 -4.102 1.00 77.38 89 ALA A CA 1
ATOM 678 C C . ALA A 1 89 ? 8.911 1.164 -2.845 1.00 77.38 89 ALA A C 1
ATOM 680 O O . ALA A 1 89 ? 8.840 0.336 -1.938 1.00 77.38 89 ALA A O 1
ATOM 681 N N . LEU A 1 90 ? 9.705 2.236 -2.750 1.00 75.88 90 LEU A N 1
ATOM 682 C CA . LEU A 1 90 ? 10.633 2.455 -1.627 1.00 75.88 90 LEU A CA 1
ATOM 683 C C . LEU A 1 90 ? 9.947 2.423 -0.251 1.00 75.88 90 LEU A C 1
ATOM 685 O O . LEU A 1 90 ? 10.567 2.067 0.746 1.00 75.88 90 LEU A O 1
ATOM 689 N N . SER A 1 91 ? 8.671 2.806 -0.185 1.00 81.06 91 SER A N 1
ATOM 690 C CA . SER A 1 91 ? 7.873 2.777 1.041 1.00 81.06 91 SER A CA 1
ATOM 691 C C . SER A 1 91 ? 7.365 1.380 1.425 1.00 81.06 91 SER A C 1
ATOM 693 O O . SER A 1 91 ? 6.965 1.188 2.580 1.00 81.06 91 SER A O 1
ATOM 695 N N . ASN A 1 92 ? 7.384 0.433 0.482 1.00 79.44 92 ASN A N 1
ATOM 696 C CA . ASN A 1 92 ? 6.781 -0.897 0.583 1.00 79.44 92 ASN A CA 1
ATOM 697 C C . ASN A 1 92 ? 7.820 -2.013 0.644 1.00 79.44 92 ASN A C 1
ATOM 699 O O . ASN A 1 92 ? 7.650 -2.934 1.446 1.00 79.44 92 ASN A O 1
ATOM 703 N N . ILE A 1 93 ? 8.902 -1.908 -0.130 1.00 78.00 93 ILE A N 1
ATOM 704 C CA . ILE A 1 93 ? 9.962 -2.916 -0.175 1.00 78.00 93 ILE A CA 1
ATOM 705 C C . ILE A 1 93 ? 10.545 -3.152 1.223 1.00 78.00 93 ILE A C 1
ATOM 707 O O . ILE A 1 93 ? 10.844 -2.208 1.958 1.00 78.00 93 ILE A O 1
ATOM 711 N N . ASP A 1 94 ? 10.615 -4.421 1.628 1.00 82.25 94 ASP A N 1
ATOM 712 C CA . ASP A 1 94 ? 11.041 -4.866 2.964 1.00 82.25 94 ASP A CA 1
ATOM 713 C C . ASP A 1 94 ? 10.305 -4.190 4.148 1.00 82.25 94 ASP A C 1
ATOM 715 O O . ASP A 1 94 ? 10.788 -4.183 5.285 1.00 82.25 94 ASP A O 1
ATOM 719 N N . SER A 1 95 ? 9.118 -3.612 3.910 1.00 87.62 95 SER A N 1
ATOM 720 C CA . SER A 1 95 ? 8.406 -2.772 4.880 1.00 87.62 95 SER A CA 1
ATOM 721 C C . SER A 1 95 ? 6.924 -3.120 5.009 1.00 87.62 95 SER A C 1
ATOM 723 O O . SER A 1 95 ? 6.449 -3.391 6.120 1.00 87.62 95 SER A O 1
ATOM 725 N N . LEU A 1 96 ? 6.184 -3.094 3.898 1.00 90.06 96 LEU A N 1
ATOM 726 C CA . LEU A 1 96 ? 4.795 -3.537 3.826 1.00 90.06 96 LEU A CA 1
ATOM 727 C C . LEU A 1 96 ? 4.782 -5.071 3.760 1.00 90.06 96 LEU A C 1
ATOM 729 O O . LEU A 1 96 ? 5.583 -5.670 3.048 1.00 90.06 96 LEU A O 1
ATOM 733 N N . ARG A 1 97 ? 3.942 -5.715 4.571 1.00 93.38 97 ARG A N 1
ATOM 734 C CA . ARG A 1 97 ? 3.992 -7.165 4.828 1.00 93.38 97 ARG A CA 1
ATOM 735 C C . ARG A 1 97 ? 2.618 -7.703 5.204 1.00 93.38 97 ARG A C 1
ATOM 737 O O . ARG A 1 97 ? 1.706 -6.913 5.431 1.00 93.38 97 ARG A O 1
ATOM 744 N N . SER A 1 98 ? 2.530 -9.019 5.393 1.00 95.50 98 SER A N 1
ATOM 745 C CA . SER A 1 98 ? 1.288 -9.735 5.708 1.00 95.50 98 SER A CA 1
ATOM 746 C C . SER A 1 98 ? 0.310 -9.792 4.530 1.00 95.50 98 SER A C 1
ATOM 748 O O . SER A 1 98 ? -0.899 -9.787 4.742 1.00 95.50 98 SER A O 1
ATOM 750 N N . TYR A 1 99 ? 0.833 -9.850 3.298 1.00 96.56 99 TYR A N 1
ATOM 751 C CA . TYR A 1 99 ? 0.028 -10.039 2.082 1.00 96.56 99 TYR A CA 1
ATOM 752 C C . TYR A 1 99 ? -0.736 -11.365 2.137 1.00 96.56 99 TYR A C 1
ATOM 754 O O . TYR A 1 99 ? -1.915 -11.409 1.805 1.00 96.56 99 TYR A O 1
ATOM 762 N N . GLU A 1 100 ? -0.104 -12.393 2.702 1.00 96.19 100 GLU A N 1
ATOM 763 C CA . GLU A 1 100 ? -0.675 -13.718 2.915 1.00 96.19 100 GLU A CA 1
ATOM 764 C C . GLU A 1 100 ? -1.973 -13.693 3.739 1.00 96.19 100 GLU A C 1
ATOM 766 O O . GLU A 1 100 ? -2.829 -14.554 3.576 1.00 96.19 100 GLU A O 1
ATOM 771 N N . VAL A 1 101 ? -2.168 -12.682 4.594 1.00 97.31 101 VAL A N 1
ATOM 772 C CA . VAL A 1 101 ? -3.416 -12.523 5.355 1.00 97.31 101 VAL A CA 1
ATOM 773 C C . VAL A 1 101 ? -4.559 -12.086 4.443 1.00 97.31 101 VAL A C 1
ATOM 775 O O . VAL A 1 101 ? -5.685 -12.545 4.615 1.00 97.31 101 VAL A O 1
ATOM 778 N N . ILE A 1 102 ? -4.281 -11.206 3.479 1.00 98.06 102 ILE A N 1
ATOM 779 C CA . ILE A 1 102 ? -5.267 -10.774 2.484 1.00 98.06 102 ILE A CA 1
ATOM 780 C C . ILE A 1 102 ? -5.589 -11.930 1.532 1.00 98.06 102 ILE A C 1
ATOM 782 O O . ILE A 1 102 ? -6.761 -12.132 1.219 1.00 98.06 102 ILE A O 1
ATOM 786 N N . ASP A 1 103 ? -4.582 -12.723 1.154 1.00 97.88 103 ASP A N 1
ATOM 787 C CA . ASP A 1 103 ? -4.764 -13.926 0.336 1.00 97.88 103 ASP A CA 1
ATOM 788 C C . ASP A 1 103 ? -5.644 -14.966 1.047 1.00 97.88 103 ASP A C 1
ATOM 790 O O . ASP A 1 103 ? -6.616 -15.429 0.457 1.00 97.88 103 ASP A O 1
ATOM 794 N N . GLU A 1 104 ? -5.381 -15.272 2.327 1.00 97.94 104 GLU A N 1
ATOM 795 C CA . GLU A 1 104 ? -6.218 -16.190 3.121 1.00 97.94 104 GLU A CA 1
ATOM 796 C C . GLU A 1 104 ? -7.669 -15.686 3.227 1.00 97.94 104 GLU A C 1
ATOM 798 O O . GLU A 1 104 ? -8.611 -16.456 3.047 1.00 97.94 104 GLU A O 1
ATOM 803 N N . VAL A 1 105 ? -7.875 -14.386 3.484 1.00 97.88 105 VAL A N 1
ATOM 804 C CA . VAL A 1 105 ? -9.227 -13.797 3.532 1.00 97.88 105 VAL A CA 1
ATOM 805 C C . VAL A 1 105 ? -9.923 -13.923 2.177 1.00 97.88 105 VAL A C 1
ATOM 807 O O . VAL A 1 105 ? -11.114 -14.236 2.123 1.00 97.88 105 VAL A O 1
ATOM 810 N N . LYS A 1 106 ? -9.202 -13.668 1.080 1.00 97.94 106 LYS A N 1
ATOM 811 C CA . LYS A 1 106 ? -9.747 -13.773 -0.274 1.00 97.94 106 LYS A CA 1
ATOM 812 C C . LYS A 1 106 ? -10.102 -15.216 -0.611 1.00 97.94 106 LYS A C 1
ATOM 814 O O . LYS A 1 106 ? -11.185 -15.440 -1.141 1.00 97.94 106 LYS A O 1
ATOM 819 N N . GLU A 1 107 ? -9.238 -16.172 -0.287 1.00 98.38 107 GLU A N 1
ATOM 820 C CA . GLU A 1 107 ? -9.493 -17.597 -0.492 1.00 98.38 107 GLU A CA 1
ATOM 821 C C . GLU A 1 107 ? -10.755 -18.033 0.259 1.00 98.38 107 GLU A C 1
ATOM 823 O O . GLU A 1 107 ? -11.673 -18.575 -0.358 1.00 98.38 107 GLU A O 1
ATOM 828 N N . ASP A 1 108 ? -10.864 -17.697 1.547 1.00 97.94 108 ASP A N 1
ATOM 829 C CA . ASP A 1 108 ? -12.042 -18.025 2.351 1.00 97.94 108 ASP A CA 1
ATOM 830 C C . ASP A 1 108 ? -13.322 -17.402 1.762 1.00 97.94 108 ASP A C 1
ATOM 832 O O . ASP A 1 108 ? -14.343 -18.081 1.633 1.00 97.94 108 ASP A O 1
ATOM 836 N N . LEU A 1 109 ? -13.280 -16.133 1.339 1.00 97.81 109 LEU A N 1
ATOM 837 C CA . LEU A 1 109 ? -14.429 -15.461 0.720 1.00 97.81 109 LEU A CA 1
ATOM 838 C C . LEU A 1 109 ? -14.824 -16.076 -0.623 1.00 97.81 109 LEU A C 1
ATOM 840 O O . LEU A 1 109 ? -16.014 -16.215 -0.892 1.00 97.81 109 LEU A O 1
ATOM 844 N N . GLU A 1 110 ? -13.863 -16.475 -1.454 1.00 97.88 110 GLU A N 1
ATOM 845 C CA . GLU A 1 110 ? -14.147 -17.123 -2.738 1.00 97.88 110 GLU A CA 1
ATOM 846 C C . GLU A 1 110 ? -14.779 -18.512 -2.567 1.00 97.88 110 GLU A C 1
ATOM 848 O O . GLU A 1 110 ? -15.514 -18.951 -3.451 1.00 97.88 110 GLU A O 1
ATOM 853 N N . THR A 1 111 ? -14.579 -19.189 -1.427 1.00 97.94 111 THR A N 1
ATOM 854 C CA . THR A 1 111 ? -15.321 -20.430 -1.125 1.00 97.94 111 THR A CA 1
ATOM 855 C C . THR A 1 111 ? -16.792 -20.182 -0.784 1.00 97.94 111 THR A C 1
ATOM 857 O O . THR A 1 111 ? -17.632 -21.046 -1.042 1.00 97.94 111 THR A O 1
ATOM 860 N N . VAL A 1 112 ? -17.108 -19.012 -0.222 1.00 96.38 112 VAL A N 1
ATOM 861 C CA . VAL A 1 112 ? -18.452 -18.654 0.256 1.00 96.38 112 VAL A CA 1
ATOM 862 C C . VAL A 1 112 ? -19.258 -17.931 -0.823 1.00 96.38 112 VAL A C 1
ATOM 864 O O . VAL A 1 112 ? -20.420 -18.257 -1.059 1.00 96.38 112 VAL A O 1
ATOM 867 N N . CYS A 1 113 ? -18.648 -16.957 -1.495 1.00 96.44 113 CYS A N 1
ATOM 868 C CA . CYS A 1 113 ? -19.288 -16.098 -2.486 1.00 96.44 113 CYS A CA 1
ATOM 869 C C . CYS A 1 113 ? -18.329 -15.781 -3.655 1.00 96.44 113 CYS A C 1
ATOM 871 O O . CYS A 1 113 ? -17.746 -14.692 -3.715 1.00 96.44 113 CYS A O 1
ATOM 873 N N . PRO A 1 114 ? -18.177 -16.719 -4.613 1.00 97.44 114 PRO A N 1
ATOM 874 C CA . PRO A 1 114 ? -17.227 -16.593 -5.715 1.00 97.44 114 PRO A CA 1
ATOM 875 C C . PRO A 1 114 ? -17.402 -15.298 -6.515 1.00 97.44 114 PRO A C 1
ATOM 877 O O . PRO A 1 114 ? -18.524 -14.921 -6.868 1.00 97.44 114 PRO A O 1
ATOM 880 N N . GLY A 1 115 ? -16.296 -14.619 -6.815 1.00 95.12 115 GLY A N 1
ATOM 881 C CA . GLY A 1 115 ? -16.245 -13.430 -7.668 1.00 95.12 115 GLY A CA 1
ATOM 882 C C . GLY A 1 115 ? -17.062 -12.235 -7.171 1.00 95.12 115 GLY A C 1
ATOM 883 O O . GLY A 1 115 ? -17.369 -11.348 -7.965 1.00 95.12 115 GLY A O 1
ATOM 884 N N . THR A 1 116 ? -17.449 -12.216 -5.892 1.00 96.75 116 THR A N 1
ATOM 885 C CA . THR A 1 116 ? -18.386 -11.216 -5.358 1.00 96.75 116 THR A CA 1
ATOM 886 C C . THR A 1 116 ? -17.668 -10.080 -4.640 1.00 96.75 116 THR A C 1
ATOM 888 O O . THR A 1 116 ? -17.895 -8.916 -4.958 1.00 96.75 116 THR A O 1
ATOM 891 N N . VAL A 1 117 ? -16.795 -10.398 -3.679 1.00 96.38 117 VAL A N 1
ATOM 892 C CA . VAL A 1 117 ? -16.124 -9.390 -2.842 1.00 96.38 117 VAL A CA 1
ATOM 893 C C . VAL A 1 117 ? -14.813 -8.941 -3.487 1.00 96.38 117 VAL A C 1
ATOM 895 O O . VAL A 1 117 ? -13.938 -9.762 -3.788 1.00 96.38 117 VAL A O 1
ATOM 898 N N . SER A 1 118 ? -14.662 -7.631 -3.688 1.00 96.81 118 SER A N 1
ATOM 899 C CA . SER A 1 118 ? -13.456 -7.039 -4.276 1.00 96.81 118 SER A CA 1
ATOM 900 C C . SER A 1 118 ? -12.256 -7.086 -3.318 1.00 96.81 118 SER A C 1
ATOM 902 O O . SER A 1 118 ? -12.415 -7.054 -2.098 1.00 96.81 118 SER A O 1
ATOM 904 N N . CYS A 1 119 ? -11.032 -7.133 -3.854 1.00 97.88 119 CYS A N 1
ATOM 905 C CA . CYS A 1 119 ? -9.821 -7.090 -3.024 1.00 97.88 119 CYS A CA 1
ATOM 906 C C . CYS A 1 119 ? -9.662 -5.746 -2.293 1.00 97.88 119 CYS A C 1
ATOM 908 O O . CYS A 1 119 ? -9.189 -5.722 -1.159 1.00 97.88 119 CYS A O 1
ATOM 910 N N . ALA A 1 120 ? -10.115 -4.649 -2.905 1.00 96.44 120 ALA A N 1
ATOM 911 C CA . ALA A 1 120 ? -10.119 -3.330 -2.280 1.00 96.44 120 ALA A CA 1
ATOM 912 C C . ALA A 1 120 ? -11.002 -3.324 -1.024 1.00 96.44 120 ALA A C 1
ATOM 914 O O . ALA A 1 120 ? -10.554 -2.952 0.061 1.00 96.44 120 ALA A O 1
ATOM 915 N N . ASP A 1 121 ? -12.226 -3.851 -1.122 1.00 95.81 121 ASP A N 1
ATOM 916 C CA . ASP A 1 121 ? -13.121 -3.935 0.035 1.00 95.81 121 ASP A CA 1
ATOM 917 C C . ASP A 1 121 ? -12.612 -4.908 1.101 1.00 95.81 121 ASP A C 1
ATOM 919 O O . ASP A 1 121 ? -12.849 -4.687 2.289 1.00 95.81 121 ASP A O 1
ATOM 923 N N . ILE A 1 122 ? -11.866 -5.952 0.719 1.00 97.81 122 ILE A N 1
ATOM 924 C CA . ILE A 1 122 ? -11.177 -6.820 1.683 1.00 97.81 122 ILE A CA 1
ATOM 925 C C . ILE A 1 122 ? -10.162 -6.020 2.496 1.00 97.81 122 ILE A C 1
ATOM 927 O O . ILE A 1 122 ? -10.175 -6.136 3.721 1.00 97.81 122 ILE A O 1
ATOM 931 N N . ILE A 1 123 ? -9.330 -5.181 1.867 1.00 96.38 123 ILE A N 1
ATOM 932 C CA . ILE A 1 123 ? -8.372 -4.323 2.586 1.00 96.38 123 ILE A CA 1
ATOM 933 C C . ILE A 1 123 ? -9.112 -3.437 3.598 1.00 96.38 123 ILE A C 1
ATOM 935 O O . ILE A 1 123 ? -8.708 -3.371 4.765 1.00 96.38 123 ILE A O 1
ATOM 939 N N . ILE A 1 124 ? -10.216 -2.802 3.191 1.00 94.12 124 ILE A N 1
ATOM 940 C CA . ILE A 1 124 ? -11.011 -1.922 4.060 1.00 94.12 124 ILE A CA 1
ATOM 941 C C . ILE A 1 124 ? -11.655 -2.701 5.220 1.00 94.12 124 ILE A C 1
ATOM 943 O O . ILE A 1 124 ? -11.501 -2.324 6.388 1.00 94.12 124 ILE A O 1
ATOM 947 N N . MET A 1 125 ? -12.336 -3.816 4.936 1.00 93.81 125 MET A N 1
ATOM 948 C CA . MET A 1 125 ? -12.980 -4.653 5.957 1.00 93.81 125 MET A CA 1
ATOM 949 C C . MET A 1 125 ? -11.964 -5.260 6.933 1.00 93.81 125 MET A C 1
ATOM 951 O O . MET A 1 125 ? -12.196 -5.277 8.149 1.00 93.81 125 MET A O 1
ATOM 955 N N . ALA A 1 126 ? -10.822 -5.731 6.427 1.00 95.25 126 ALA A N 1
ATOM 956 C CA . ALA A 1 126 ? -9.762 -6.329 7.228 1.00 95.25 126 ALA A CA 1
ATOM 957 C C . ALA A 1 126 ? -9.080 -5.284 8.121 1.00 95.25 126 ALA A C 1
ATOM 959 O O . ALA A 1 126 ? -8.860 -5.546 9.305 1.00 95.25 126 ALA A O 1
ATOM 960 N N . SER A 1 127 ? -8.838 -4.075 7.606 1.00 93.19 127 SER A N 1
ATOM 961 C CA . SER A 1 127 ? -8.248 -2.962 8.365 1.00 93.19 127 SER A CA 1
ATOM 962 C C . SER A 1 127 ? -9.167 -2.492 9.493 1.00 93.19 127 SER A C 1
ATOM 964 O O . SER A 1 127 ? -8.737 -2.414 10.648 1.00 93.19 127 SER A O 1
ATOM 966 N N . ARG A 1 128 ? -10.465 -2.300 9.212 1.00 89.44 128 ARG A N 1
ATOM 967 C CA . ARG A 1 128 ? -11.484 -2.015 10.242 1.00 89.44 128 ARG A CA 1
ATOM 968 C C . ARG A 1 128 ? -11.518 -3.116 11.303 1.00 89.44 128 ARG A C 1
ATOM 970 O O . ARG A 1 128 ? -11.567 -2.834 12.503 1.00 89.44 128 ARG A O 1
ATOM 977 N N . THR A 1 129 ? -11.456 -4.377 10.882 1.00 84.81 129 THR A N 1
ATOM 978 C CA . THR A 1 129 ? -11.481 -5.518 11.802 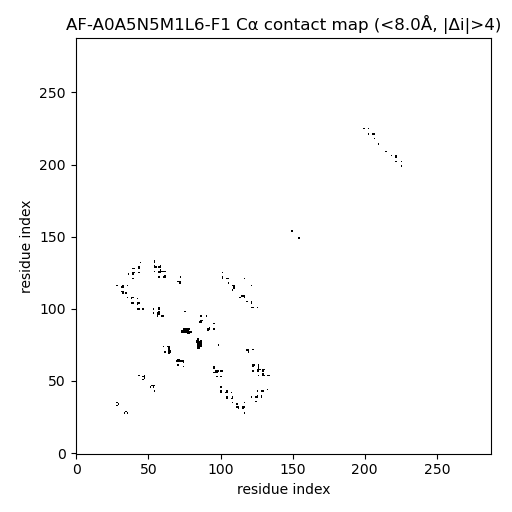1.00 84.81 129 THR A CA 1
ATOM 979 C C . THR A 1 129 ? -10.220 -5.608 12.659 1.00 84.81 129 THR A C 1
ATOM 981 O O . THR A 1 129 ? -10.316 -5.886 13.857 1.00 84.81 129 THR A O 1
ATOM 984 N N . ALA A 1 130 ? -9.050 -5.310 12.094 1.00 87.38 130 ALA A N 1
ATOM 985 C CA . ALA A 1 130 ? -7.789 -5.270 12.822 1.00 87.38 130 ALA A CA 1
ATOM 986 C C . ALA A 1 130 ? -7.853 -4.285 13.998 1.00 87.38 130 ALA A C 1
ATOM 988 O O . ALA A 1 130 ? -7.397 -4.617 15.094 1.00 87.38 130 ALA A O 1
ATOM 989 N N . VAL A 1 131 ? -8.455 -3.102 13.798 1.00 82.00 131 VAL A N 1
ATOM 990 C CA . VAL A 1 131 ? -8.574 -2.071 14.846 1.00 82.00 131 VAL A CA 1
ATOM 991 C C . VAL A 1 131 ? -9.424 -2.605 15.994 1.00 82.00 131 VAL A C 1
ATOM 993 O O . VAL A 1 131 ? -8.989 -2.613 17.146 1.00 82.00 131 VAL A O 1
ATOM 996 N N . VAL A 1 132 ? -10.597 -3.153 15.669 1.00 80.44 132 VAL A N 1
ATOM 997 C CA . VAL A 1 132 ? -11.525 -3.725 16.655 1.00 80.44 132 VAL A CA 1
ATOM 998 C C . VAL A 1 132 ? -10.880 -4.871 17.441 1.00 80.44 132 VAL A C 1
ATOM 1000 O O . VAL A 1 132 ? -10.991 -4.926 18.670 1.00 80.44 132 VAL A O 1
ATOM 1003 N N . LEU A 1 133 ? -10.196 -5.793 16.758 1.00 75.56 133 LEU A N 1
ATOM 1004 C CA . LEU A 1 133 ? -9.564 -6.947 17.398 1.00 75.56 133 LEU A CA 1
ATOM 1005 C C . LEU A 1 133 ? -8.367 -6.545 18.266 1.00 75.56 133 LEU A C 1
ATOM 1007 O O . LEU A 1 133 ? -8.205 -7.093 19.360 1.00 75.56 133 LEU A O 1
ATOM 1011 N N . HIS A 1 134 ? -7.559 -5.577 17.827 1.00 72.56 134 HIS A N 1
ATOM 1012 C CA . HIS A 1 134 ? -6.417 -5.093 18.599 1.00 72.56 134 HIS A CA 1
ATOM 1013 C C . HIS A 1 134 ? -6.869 -4.401 19.892 1.00 72.56 134 HIS A C 1
ATOM 1015 O O . HIS A 1 134 ? -6.360 -4.714 20.970 1.00 72.56 134 HIS A O 1
ATOM 1021 N N . SER A 1 135 ? -7.894 -3.545 19.823 1.00 66.12 135 SER A N 1
ATOM 1022 C CA . SER A 1 135 ? -8.476 -2.899 21.007 1.00 66.12 135 SER A CA 1
ATOM 1023 C C . SER A 1 135 ? -9.094 -3.908 21.985 1.00 66.12 135 SER A C 1
ATOM 1025 O O . SER A 1 135 ? -8.959 -3.764 23.202 1.00 66.12 135 SER A O 1
ATOM 1027 N N . ALA A 1 136 ? -9.729 -4.969 21.477 1.00 59.12 136 ALA A N 1
ATOM 1028 C CA . ALA A 1 136 ? -10.284 -6.032 22.313 1.00 59.12 136 ALA A CA 1
ATOM 1029 C C . ALA A 1 136 ? -9.197 -6.888 22.997 1.00 59.12 136 ALA A C 1
ATOM 1031 O O . ALA A 1 136 ? -9.367 -7.284 24.152 1.00 59.12 136 ALA A O 1
ATOM 1032 N N . ALA A 1 137 ? -8.075 -7.154 22.318 1.00 55.44 137 ALA A N 1
ATOM 1033 C CA . ALA A 1 137 ? -6.942 -7.900 22.871 1.00 55.44 137 ALA A CA 1
ATOM 1034 C C . ALA A 1 137 ? -6.151 -7.085 23.910 1.00 55.44 137 ALA A C 1
ATOM 1036 O O . ALA A 1 137 ? -5.801 -7.609 24.971 1.00 55.44 137 ALA A O 1
ATOM 1037 N N . ALA A 1 138 ? -5.942 -5.788 23.658 1.00 51.81 138 ALA A N 1
ATOM 1038 C CA . ALA A 1 138 ? -5.263 -4.875 24.578 1.00 51.81 138 ALA A CA 1
ATOM 1039 C C . ALA A 1 138 ? -5.976 -4.759 25.938 1.00 51.81 138 ALA A C 1
ATOM 1041 O O . ALA A 1 138 ? -5.332 -4.544 26.962 1.00 51.81 138 ALA A O 1
ATOM 1042 N N . ASN A 1 139 ? -7.292 -4.997 25.990 1.00 50.56 139 ASN A N 1
ATOM 1043 C CA . ASN A 1 139 ? -8.054 -5.012 27.241 1.00 50.56 139 ASN A CA 1
ATOM 1044 C C . ASN A 1 139 ? -7.658 -6.141 28.214 1.00 50.56 139 ASN A C 1
ATOM 1046 O O . ASN A 1 139 ? -7.968 -6.026 29.402 1.00 50.56 139 ASN A O 1
ATOM 1050 N N . LYS A 1 140 ? -6.977 -7.201 27.745 1.00 45.25 140 LYS A N 1
ATOM 1051 C CA . LYS A 1 140 ? -6.573 -8.374 28.549 1.00 45.25 140 LYS A CA 1
ATOM 1052 C C . LYS A 1 140 ? -5.157 -8.283 29.133 1.00 45.25 140 LYS A C 1
ATOM 1054 O O . LYS A 1 140 ? -4.871 -8.976 30.102 1.00 45.25 140 LYS A O 1
ATOM 1059 N N . GLN A 1 141 ? -4.304 -7.417 28.586 1.00 43.47 141 GLN A N 1
ATOM 1060 C CA . GLN A 1 141 ? -2.891 -7.275 28.952 1.00 43.47 141 GLN A CA 1
ATOM 1061 C C . GLN A 1 141 ? -2.607 -5.845 29.449 1.00 43.47 141 GLN A C 1
ATOM 1063 O O . GLN A 1 141 ? -1.762 -5.142 28.902 1.00 43.47 141 GLN A O 1
ATOM 1068 N N . ARG A 1 142 ? -3.348 -5.357 30.452 1.00 44.09 142 ARG A N 1
ATOM 1069 C CA . ARG A 1 142 ? -3.139 -3.994 30.975 1.00 44.09 142 ARG A CA 1
ATOM 1070 C C . ARG A 1 142 ? -2.245 -3.989 32.212 1.00 44.09 142 ARG A C 1
ATOM 1072 O O . ARG A 1 142 ? -2.667 -4.413 33.281 1.00 44.09 142 ARG A O 1
ATOM 1079 N N . VAL A 1 143 ? -1.035 -3.448 32.047 1.00 50.56 143 VAL A N 1
ATOM 1080 C CA . VAL A 1 143 ? -0.158 -2.969 33.137 1.00 50.56 143 VAL A CA 1
ATOM 1081 C C . VAL A 1 143 ? -0.439 -1.490 33.462 1.00 50.56 143 VAL A C 1
ATOM 1083 O O . VAL A 1 143 ? -0.220 -1.068 34.590 1.00 50.56 143 VAL A O 1
ATOM 1086 N N . CYS A 1 144 ? -1.032 -0.725 32.534 1.00 39.62 144 CYS A N 1
ATOM 1087 C CA . CYS A 1 144 ? -1.538 0.627 32.792 1.00 39.62 144 CYS A CA 1
ATOM 1088 C C . CYS A 1 144 ? -3.057 0.695 32.545 1.00 39.62 144 CYS A C 1
ATOM 1090 O O . CYS A 1 144 ? -3.521 0.223 31.499 1.00 39.62 144 CYS A O 1
ATOM 1092 N N . PRO A 1 145 ? -3.860 1.267 33.465 1.00 41.53 145 PRO A N 1
ATOM 1093 C CA . PRO A 1 145 ? -5.281 1.487 33.226 1.00 41.53 145 PRO A CA 1
ATOM 1094 C C . PRO A 1 145 ? -5.459 2.505 32.096 1.00 41.53 145 PRO A C 1
ATOM 1096 O O . PRO A 1 145 ? -4.935 3.611 32.167 1.00 41.53 145 PRO A O 1
ATOM 1099 N N . LEU A 1 146 ? -6.235 2.157 31.067 1.00 39.84 146 LEU A N 1
ATOM 1100 C CA . LEU A 1 146 ? -6.766 3.167 30.152 1.00 39.84 146 LEU A CA 1
ATOM 1101 C C . LEU A 1 146 ? -7.897 3.888 30.886 1.00 39.84 146 LEU A C 1
ATOM 1103 O O . LEU A 1 146 ? -9.019 3.387 30.940 1.00 39.84 146 LEU A O 1
ATOM 1107 N N . THR A 1 147 ? -7.610 5.050 31.458 1.00 40.38 147 THR A N 1
ATOM 1108 C CA . THR A 1 147 ? -8.613 5.986 31.986 1.00 40.38 147 THR A CA 1
ATOM 1109 C C . THR A 1 147 ? -9.221 6.849 30.878 1.00 40.38 147 THR A C 1
ATOM 1111 O O . THR A 1 147 ? -9.483 8.023 31.090 1.00 40.38 147 THR A O 1
ATOM 1114 N N . TYR A 1 148 ? -9.481 6.286 29.695 1.00 38.81 148 TYR A N 1
ATOM 1115 C CA . TYR A 1 148 ? -10.278 6.949 28.660 1.00 38.81 148 TYR A CA 1
ATOM 1116 C C . TYR A 1 148 ? -11.140 5.910 27.928 1.00 38.81 148 TYR A C 1
ATOM 1118 O O . TYR A 1 148 ? -10.626 5.177 27.082 1.00 38.81 148 TYR A O 1
ATOM 1126 N N . PRO A 1 149 ? -12.453 5.823 28.222 1.00 42.00 149 PRO A N 1
ATOM 1127 C CA . PRO A 1 149 ? -13.389 4.969 27.483 1.00 42.00 149 PRO A CA 1
ATOM 1128 C C . PRO A 1 149 ? -13.713 5.490 26.073 1.00 42.00 149 PRO A C 1
ATOM 1130 O O . PRO A 1 149 ? -14.546 4.920 25.379 1.00 42.00 149 PRO A O 1
ATOM 1133 N N . SER A 1 150 ? -13.088 6.580 25.645 1.00 44.12 150 SER A N 1
ATOM 1134 C CA . SER A 1 150 ? -13.427 7.288 24.416 1.00 44.12 150 SER A CA 1
ATOM 1135 C C . SER A 1 150 ? -12.217 8.106 23.988 1.00 44.12 150 SER A C 1
ATOM 1137 O O . SER A 1 150 ? -12.184 9.319 24.177 1.00 44.12 150 SER A O 1
ATOM 1139 N N . SER A 1 151 ? -11.174 7.434 23.491 1.00 41.41 151 SER A N 1
ATOM 1140 C CA . SER A 1 151 ? -10.093 8.151 22.814 1.00 41.41 151 SER A CA 1
ATOM 1141 C C . SER A 1 151 ? -10.689 8.841 21.580 1.00 41.41 151 SER A C 1
ATOM 1143 O O . SER A 1 151 ? -11.220 8.134 20.715 1.00 41.41 151 SER A O 1
ATOM 1145 N N . PRO A 1 152 ? -10.609 10.180 21.472 1.00 46.38 152 PRO A N 1
ATOM 1146 C CA . PRO A 1 152 ? -11.112 10.925 20.320 1.00 46.38 152 PRO A CA 1
ATOM 1147 C C . PRO A 1 152 ? -10.513 10.430 19.004 1.00 46.38 152 PRO A C 1
ATOM 1149 O O . PRO A 1 152 ? -11.169 10.516 17.983 1.00 46.38 152 PRO A O 1
ATOM 1152 N N . TYR A 1 153 ? -9.321 9.825 19.033 1.00 40.16 153 TYR A N 1
ATOM 1153 C CA . TYR A 1 153 ? -8.681 9.221 17.863 1.00 40.16 153 TYR A CA 1
ATOM 1154 C C . TYR A 1 153 ? -9.461 8.044 17.263 1.00 40.16 153 TYR A C 1
ATOM 1156 O O . TYR A 1 153 ? -9.468 7.873 16.050 1.00 40.16 153 TYR A O 1
ATOM 1164 N N . VAL A 1 154 ? -10.125 7.228 18.088 1.00 44.06 154 VAL A N 1
ATOM 1165 C CA . VAL A 1 154 ? -10.896 6.072 17.594 1.00 44.06 154 VAL A CA 1
ATOM 1166 C C . VAL A 1 154 ? -12.218 6.527 16.967 1.00 44.06 154 VAL A C 1
ATOM 1168 O O . VAL A 1 154 ? -12.648 5.942 15.979 1.00 44.06 154 VAL A O 1
ATOM 1171 N N . LEU A 1 155 ? -12.824 7.596 17.496 1.00 43.97 155 LEU A N 1
ATOM 1172 C CA . LEU A 1 155 ? -13.996 8.242 16.891 1.00 43.97 155 LEU A CA 1
ATOM 1173 C C . LEU A 1 155 ? -13.613 9.036 15.630 1.00 43.97 155 LEU A C 1
ATOM 1175 O O . LEU A 1 155 ? -14.256 8.889 14.597 1.00 43.97 155 LEU A O 1
ATOM 1179 N N . TYR A 1 156 ? -12.484 9.743 15.660 1.00 39.50 156 TYR A N 1
ATOM 1180 C CA . TYR A 1 156 ? -11.939 10.490 14.526 1.00 39.50 156 TYR A CA 1
ATOM 1181 C C . TYR A 1 156 ? -11.641 9.586 13.321 1.00 39.50 156 TYR A C 1
ATOM 1183 O O . TYR A 1 156 ? -11.966 9.932 12.191 1.00 39.50 156 TYR A O 1
ATOM 1191 N N . LEU A 1 157 ? -11.116 8.377 13.549 1.00 46.16 157 LEU A N 1
ATOM 1192 C CA . LEU A 1 157 ? -10.922 7.382 12.486 1.00 46.16 157 LEU A CA 1
ATOM 1193 C C . LEU A 1 157 ? -12.241 6.823 11.923 1.00 46.16 157 LEU A C 1
ATOM 1195 O O . LEU A 1 157 ? -12.252 6.364 10.785 1.00 46.16 157 LEU A O 1
ATOM 1199 N N . SER A 1 158 ? -13.345 6.879 12.678 1.00 40.16 158 SER A N 1
ATOM 1200 C CA . SER A 1 158 ? -14.686 6.573 12.153 1.00 40.16 158 SER A CA 1
ATOM 1201 C C . SER A 1 158 ? -15.346 7.750 11.421 1.00 40.16 158 SER A C 1
ATOM 1203 O O . SER A 1 158 ? -16.244 7.527 10.620 1.00 40.16 158 SER A O 1
ATOM 1205 N N . GLU A 1 159 ? -14.882 8.982 11.649 1.00 37.56 159 GLU A N 1
ATOM 1206 C CA . GLU A 1 159 ? -15.353 10.210 10.985 1.00 37.56 159 GLU A CA 1
ATOM 1207 C C . GLU A 1 159 ? -14.537 10.592 9.735 1.00 37.56 159 GLU A C 1
A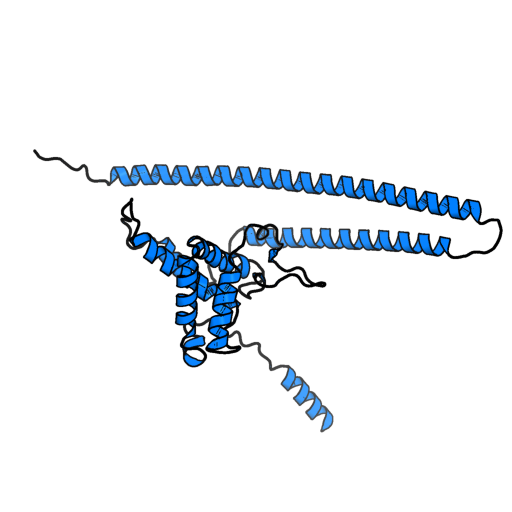TOM 1209 O O . GLU A 1 159 ? -15.061 11.251 8.834 1.00 37.56 159 GLU A O 1
ATOM 1214 N N . LEU A 1 160 ? -13.296 10.104 9.618 1.00 42.66 160 LEU A N 1
ATOM 1215 C CA . LEU A 1 160 ? -12.417 10.269 8.448 1.00 42.66 160 LEU A CA 1
ATOM 1216 C C . LEU A 1 160 ? -12.898 9.548 7.174 1.00 42.66 160 LEU A C 1
ATOM 1218 O O . LEU A 1 160 ? -12.265 9.662 6.129 1.00 42.66 160 LEU A O 1
ATOM 1222 N N . SER A 1 161 ? -14.041 8.858 7.217 1.00 38.00 161 SER A N 1
ATOM 1223 C CA . SER A 1 161 ? -14.769 8.435 6.014 1.00 38.00 161 SER A CA 1
ATOM 1224 C C . SER A 1 161 ? -15.540 9.577 5.329 1.00 38.00 161 SER A C 1
ATOM 1226 O O . SER A 1 161 ? -16.310 9.320 4.405 1.00 38.00 161 SER A O 1
ATOM 1228 N N . SER A 1 162 ? -15.366 10.825 5.771 1.00 32.84 162 SER A N 1
ATOM 1229 C CA . SER A 1 162 ? -15.914 12.016 5.113 1.00 32.84 162 SER A CA 1
ATOM 1230 C C . SER A 1 162 ? -14.841 12.651 4.208 1.00 32.84 162 SER A C 1
ATOM 1232 O O . SER A 1 162 ? -13.778 13.000 4.723 1.00 32.84 162 SER A O 1
ATOM 1234 N N . PRO A 1 163 ? -15.075 12.831 2.892 1.00 39.22 163 PRO A N 1
ATOM 1235 C CA . PRO A 1 163 ? -14.049 13.278 1.934 1.00 39.22 163 PRO A CA 1
ATOM 1236 C C . PRO A 1 163 ? -13.571 14.730 2.115 1.00 39.22 163 PRO A C 1
ATOM 1238 O O . PRO A 1 163 ? -12.598 15.141 1.491 1.00 39.22 163 PRO A O 1
ATOM 1241 N N . ASP A 1 164 ? -14.229 15.519 2.964 1.00 35.25 164 ASP A N 1
ATOM 1242 C CA . ASP A 1 164 ? -14.178 16.985 2.890 1.00 35.25 164 ASP A CA 1
ATOM 1243 C C . ASP A 1 164 ? -13.087 17.652 3.753 1.00 35.25 164 ASP A C 1
ATOM 1245 O O . ASP A 1 164 ? -13.120 18.864 3.961 1.00 35.25 164 ASP A O 1
ATOM 1249 N N . LEU A 1 165 ? -12.100 16.903 4.262 1.00 37.47 165 LEU A N 1
ATOM 1250 C CA . LEU A 1 165 ? -10.994 17.468 5.060 1.00 37.47 165 LEU A CA 1
ATOM 1251 C C . LEU A 1 165 ? -9.602 17.225 4.455 1.00 37.47 165 LEU A C 1
ATOM 1253 O O . LEU A 1 165 ? -8.603 17.178 5.171 1.00 37.47 165 LEU A O 1
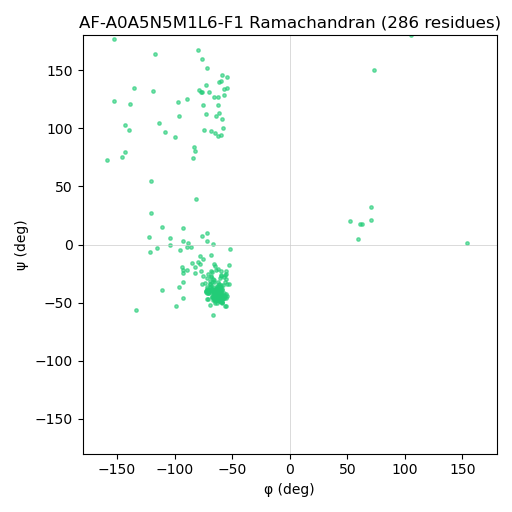ATOM 1257 N N . LEU A 1 166 ? -9.526 17.069 3.133 1.00 40.25 166 LEU A N 1
ATOM 1258 C CA . LEU A 1 166 ? -8.264 17.110 2.379 1.00 40.25 166 LEU A CA 1
ATOM 1259 C C . LEU A 1 166 ? -8.236 18.200 1.296 1.00 40.25 166 LEU A C 1
ATOM 1261 O O . LEU A 1 166 ? -7.169 18.476 0.754 1.00 40.25 166 LEU A O 1
ATOM 1265 N N . ASP A 1 167 ? -9.349 18.895 1.057 1.00 35.06 167 ASP A N 1
ATOM 1266 C CA . ASP A 1 167 ? -9.397 20.067 0.182 1.00 35.06 167 ASP A CA 1
ATOM 1267 C C . ASP A 1 167 ? -8.958 21.318 0.961 1.00 35.06 167 ASP A C 1
ATOM 1269 O O . ASP A 1 167 ? -9.765 22.063 1.517 1.00 35.06 167 ASP A O 1
ATOM 1273 N N . GLY A 1 168 ? -7.644 21.545 1.044 1.00 40.03 168 GLY A N 1
ATOM 1274 C CA . GLY A 1 168 ? -7.119 22.824 1.542 1.00 40.03 168 GLY A CA 1
ATOM 1275 C C . GLY A 1 168 ? -5.733 22.816 2.179 1.00 40.03 168 GLY A C 1
ATOM 1276 O O . GLY A 1 168 ? -5.276 23.867 2.633 1.00 40.03 168 GLY A O 1
ATOM 1277 N N . LEU A 1 169 ? -5.035 21.677 2.233 1.00 40.78 169 LEU A N 1
ATOM 1278 C CA . LEU A 1 169 ? -3.673 21.653 2.767 1.00 40.78 169 LEU A CA 1
ATOM 1279 C C . LEU A 1 169 ? -2.685 22.318 1.783 1.00 40.78 169 LEU A C 1
ATOM 1281 O O . LEU A 1 169 ? -2.704 22.002 0.592 1.00 40.78 169 LEU A O 1
ATOM 1285 N N . PRO A 1 170 ? -1.742 23.156 2.261 1.00 46.03 170 PRO A N 1
ATOM 1286 C CA . PRO A 1 170 ? -0.712 23.801 1.433 1.00 46.03 170 PRO A CA 1
ATOM 1287 C C . PRO A 1 170 ? 0.114 22.847 0.551 1.00 46.03 170 PRO A C 1
ATOM 1289 O O . PRO A 1 170 ? 0.757 23.293 -0.396 1.00 46.03 170 PRO A O 1
ATOM 1292 N N . GLY A 1 171 ? 0.111 21.543 0.851 1.00 46.41 171 GLY A N 1
ATOM 1293 C CA . GLY A 1 171 ? 0.825 20.505 0.104 1.00 46.41 171 GLY A CA 1
ATOM 1294 C C . GLY A 1 171 ? 0.278 20.220 -1.300 1.00 46.41 171 GLY A C 1
ATOM 1295 O O . GLY A 1 171 ? 1.061 19.836 -2.166 1.00 46.41 171 GLY A O 1
ATOM 1296 N N . GLU A 1 172 ? -1.012 20.455 -1.557 1.00 47.44 172 GLU A N 1
ATOM 1297 C CA . GLU A 1 172 ? -1.638 20.253 -2.879 1.00 47.44 172 GLU A CA 1
ATOM 1298 C C . GLU A 1 172 ? -0.985 21.141 -3.957 1.00 47.44 172 GLU A C 1
ATOM 1300 O O . GLU A 1 172 ? -0.639 20.669 -5.038 1.00 47.44 172 GLU A O 1
ATOM 1305 N N . ILE A 1 173 ? -0.680 22.402 -3.622 1.00 54.72 173 ILE A N 1
ATOM 1306 C CA . ILE A 1 173 ? -0.066 23.377 -4.543 1.00 54.72 173 ILE A CA 1
ATOM 1307 C C . ILE A 1 173 ? 1.331 22.925 -4.997 1.00 54.72 173 ILE A C 1
ATOM 1309 O O . ILE A 1 173 ? 1.716 23.104 -6.154 1.00 54.72 173 ILE A O 1
ATOM 1313 N N . PHE A 1 174 ? 2.109 22.329 -4.091 1.00 56.44 174 PHE A N 1
ATOM 1314 C CA . PHE A 1 174 ? 3.464 21.869 -4.397 1.00 56.44 174 PHE A CA 1
ATOM 1315 C C . PHE A 1 174 ? 3.476 20.499 -5.079 1.00 56.44 174 PHE A C 1
ATOM 1317 O O . PHE A 1 174 ? 4.411 20.200 -5.822 1.00 56.44 174 PHE A O 1
ATOM 1324 N N . LYS A 1 175 ? 2.438 19.681 -4.877 1.00 57.19 175 LYS A N 1
ATOM 1325 C CA . LYS A 1 175 ? 2.315 18.343 -5.468 1.00 57.19 175 LYS A CA 1
ATOM 1326 C C . LYS A 1 175 ? 2.298 18.401 -6.994 1.00 57.19 175 LYS A C 1
ATOM 1328 O O . LYS A 1 175 ? 3.055 17.671 -7.634 1.00 57.19 175 LYS A O 1
ATOM 1333 N N . ASP A 1 176 ? 1.529 19.322 -7.570 1.00 73.38 176 ASP A N 1
ATOM 1334 C CA . ASP A 1 176 ? 1.466 19.510 -9.024 1.00 73.38 176 ASP A CA 1
ATOM 1335 C C . ASP A 1 176 ? 2.773 20.056 -9.605 1.00 73.38 176 ASP A C 1
ATOM 1337 O O . ASP A 1 176 ? 3.227 19.609 -10.660 1.00 73.38 176 ASP A O 1
ATOM 1341 N N . GLN A 1 177 ? 3.428 20.975 -8.892 1.00 74.00 177 GLN A N 1
ATOM 1342 C CA . GLN A 1 177 ? 4.725 21.514 -9.308 1.00 74.00 177 GLN A CA 1
ATOM 1343 C C . GLN A 1 177 ? 5.812 20.431 -9.305 1.00 74.00 177 GLN A C 1
ATOM 1345 O O . GLN A 1 177 ? 6.562 20.303 -10.273 1.00 74.00 177 GLN A O 1
ATOM 1350 N N . ILE A 1 178 ? 5.870 19.611 -8.253 1.00 72.31 178 ILE A N 1
ATOM 1351 C CA . ILE A 1 178 ? 6.809 18.486 -8.149 1.00 72.31 178 ILE A CA 1
ATOM 1352 C C . ILE A 1 178 ? 6.518 17.445 -9.234 1.00 72.31 178 ILE A C 1
ATOM 1354 O O . ILE A 1 178 ? 7.442 16.968 -9.893 1.00 72.31 178 ILE A O 1
ATOM 1358 N N . LYS A 1 179 ? 5.240 17.133 -9.479 1.00 74.44 179 LYS A N 1
ATOM 1359 C CA . LYS A 1 179 ? 4.821 16.218 -10.546 1.00 74.44 179 LYS A CA 1
ATOM 1360 C C . LYS A 1 179 ? 5.276 16.706 -11.921 1.00 74.44 179 LYS A C 1
ATOM 1362 O O . LYS A 1 179 ? 5.836 15.921 -12.683 1.00 74.44 179 LYS A O 1
ATOM 1367 N N . ALA A 1 180 ? 5.100 17.993 -12.218 1.00 84.38 180 ALA A N 1
ATOM 1368 C CA . ALA A 1 180 ? 5.566 18.588 -13.468 1.00 84.38 180 ALA A CA 1
ATOM 1369 C C . ALA A 1 180 ? 7.098 18.511 -13.612 1.00 84.38 180 ALA A C 1
ATOM 1371 O O . ALA A 1 180 ? 7.607 18.246 -14.703 1.00 84.38 180 ALA A O 1
ATOM 1372 N N . ILE A 1 181 ? 7.841 18.694 -12.515 1.00 75.75 181 ILE A N 1
ATOM 1373 C CA . ILE A 1 181 ? 9.303 18.561 -12.501 1.00 75.75 181 ILE A CA 1
ATOM 1374 C C . ILE A 1 181 ? 9.726 17.115 -12.784 1.00 75.75 181 ILE A C 1
ATOM 1376 O O . ILE A 1 181 ? 10.592 16.912 -13.635 1.00 75.75 181 ILE A O 1
ATOM 1380 N N . HIS A 1 182 ? 9.110 16.118 -12.140 1.00 74.19 182 HIS A N 1
ATOM 1381 C CA . HIS A 1 182 ? 9.411 14.704 -12.399 1.00 74.19 182 HIS A CA 1
ATOM 1382 C C . HIS A 1 182 ? 9.127 14.322 -13.853 1.00 74.19 182 HIS A C 1
ATOM 1384 O O . HIS A 1 182 ? 10.014 13.814 -14.528 1.00 74.19 182 HIS A O 1
ATOM 1390 N N . GLN A 1 183 ? 7.963 14.697 -14.390 1.00 82.88 183 GLN A N 1
ATOM 1391 C CA . GLN A 1 183 ? 7.630 14.446 -15.797 1.00 82.88 183 GLN A CA 1
ATOM 1392 C C . GLN A 1 183 ? 8.638 15.083 -16.764 1.00 82.88 183 GLN A C 1
ATOM 1394 O O . GLN A 1 183 ? 8.999 14.492 -17.782 1.00 82.88 183 GLN A O 1
ATOM 1399 N N . ALA A 1 184 ? 9.116 16.293 -16.457 1.00 88.69 184 ALA A N 1
ATOM 1400 C CA . ALA A 1 184 ? 10.130 16.961 -17.264 1.00 88.69 184 ALA A CA 1
ATOM 1401 C C . ALA A 1 184 ? 11.509 16.287 -17.169 1.00 88.69 184 ALA A C 1
ATOM 1403 O O . ALA A 1 184 ? 12.274 16.343 -18.135 1.00 88.69 184 ALA A O 1
ATOM 1404 N N . ILE A 1 185 ? 11.846 15.685 -16.025 1.00 76.75 185 ILE A N 1
ATOM 1405 C CA . ILE A 1 185 ? 13.063 14.883 -15.849 1.00 76.75 185 ILE A CA 1
ATOM 1406 C C . ILE A 1 185 ? 12.941 13.594 -16.664 1.00 76.75 185 ILE A C 1
ATOM 1408 O O . ILE A 1 185 ? 13.799 13.358 -17.512 1.00 76.75 185 ILE A O 1
ATOM 1412 N N . ASP A 1 186 ? 11.850 12.845 -16.506 1.00 79.50 186 ASP A N 1
ATOM 1413 C CA . ASP A 1 186 ? 11.609 11.581 -17.214 1.00 79.50 186 ASP A CA 1
ATOM 1414 C C . ASP A 1 186 ? 11.661 11.780 -18.734 1.00 79.50 186 ASP A C 1
ATOM 1416 O O . ASP A 1 186 ? 12.388 11.089 -19.445 1.00 79.50 186 ASP A O 1
ATOM 1420 N N . ALA A 1 187 ? 11.001 12.827 -19.242 1.00 87.19 187 ALA A N 1
ATOM 1421 C CA . ALA A 1 187 ? 11.042 13.163 -20.663 1.00 87.19 187 ALA A CA 1
ATOM 1422 C C . ALA A 1 187 ? 12.464 13.487 -21.164 1.00 87.19 187 ALA A C 1
ATOM 1424 O O . ALA A 1 187 ? 12.802 13.206 -22.318 1.00 87.19 187 ALA A O 1
ATOM 1425 N N . LYS A 1 188 ? 13.317 14.097 -20.330 1.00 85.75 188 LYS A N 1
ATOM 1426 C CA . LYS A 1 188 ? 14.721 14.366 -20.682 1.00 85.75 188 LYS A CA 1
ATOM 1427 C C . LYS A 1 188 ? 15.555 13.089 -20.676 1.00 85.75 188 LYS A C 1
ATOM 1429 O O . LYS A 1 188 ? 16.387 12.936 -21.571 1.00 85.75 188 LYS A O 1
ATOM 1434 N N . GLU A 1 189 ? 15.337 12.197 -19.714 1.00 80.69 189 GLU A N 1
ATOM 1435 C CA . GLU A 1 189 ? 16.034 10.910 -19.632 1.00 80.69 189 GLU A CA 1
ATOM 1436 C C . GLU A 1 189 ? 15.669 10.008 -20.819 1.00 80.69 189 GLU A C 1
ATOM 1438 O O . GLU A 1 189 ? 16.569 9.529 -21.512 1.00 80.69 189 GLU A O 1
ATOM 1443 N N . ASP A 1 190 ? 14.384 9.916 -21.163 1.00 80.69 190 ASP A N 1
ATOM 1444 C CA . ASP A 1 190 ? 13.890 9.196 -22.343 1.00 80.69 190 ASP A CA 1
ATOM 1445 C C . ASP A 1 190 ? 14.504 9.719 -23.647 1.00 80.69 190 ASP A C 1
ATOM 1447 O O . ASP A 1 190 ? 14.918 8.955 -24.527 1.00 80.69 190 ASP A O 1
ATOM 1451 N N . ASN A 1 191 ? 14.559 11.045 -23.803 1.00 87.56 191 ASN A N 1
ATOM 1452 C CA . ASN A 1 191 ? 15.151 11.671 -24.983 1.00 87.56 191 ASN A CA 1
ATOM 1453 C C . ASN A 1 191 ? 16.656 11.401 -25.070 1.00 87.56 191 ASN A C 1
ATOM 1455 O O . ASN A 1 191 ? 17.177 11.138 -26.158 1.00 87.56 191 ASN A O 1
ATOM 1459 N N . PHE A 1 192 ? 17.351 11.446 -23.934 1.00 83.62 192 PHE A N 1
ATOM 1460 C CA . PHE A 1 192 ? 18.768 11.123 -23.868 1.00 83.62 192 PHE A CA 1
ATOM 1461 C C . PHE A 1 192 ? 19.020 9.654 -24.232 1.00 83.62 192 PHE A C 1
ATOM 1463 O O . PHE A 1 192 ? 19.887 9.377 -25.061 1.00 83.62 192 PHE A O 1
ATOM 1470 N N . GLU A 1 193 ? 18.227 8.716 -23.710 1.00 78.19 193 GLU A N 1
ATOM 1471 C CA . GLU A 1 193 ? 18.363 7.291 -24.022 1.00 78.19 193 GLU A CA 1
ATOM 1472 C C . GLU A 1 193 ? 18.123 7.004 -25.512 1.00 78.19 193 GLU A C 1
ATOM 1474 O O . GLU A 1 193 ? 18.916 6.306 -26.153 1.00 78.19 193 GLU A O 1
ATOM 1479 N N . LYS A 1 194 ? 17.079 7.602 -26.101 1.00 84.94 194 LYS A N 1
ATOM 1480 C CA . LYS A 1 194 ? 16.797 7.501 -27.544 1.00 84.94 194 LYS A CA 1
ATOM 1481 C C . LYS A 1 194 ? 17.955 8.031 -28.389 1.00 84.94 194 LYS A C 1
ATOM 1483 O O . LYS A 1 194 ? 18.336 7.388 -29.367 1.00 84.94 194 LYS A O 1
ATOM 1488 N N . LEU A 1 195 ? 18.546 9.165 -28.006 1.00 85.25 195 LEU A N 1
ATOM 1489 C CA . LEU A 1 195 ? 19.692 9.742 -28.711 1.00 85.25 195 LEU A CA 1
ATOM 1490 C C . LEU A 1 195 ? 20.911 8.811 -28.668 1.00 85.25 195 LEU A C 1
ATOM 1492 O O . LEU A 1 195 ? 21.602 8.654 -29.675 1.00 85.25 195 LEU A O 1
ATOM 1496 N N . GLN A 1 196 ? 21.168 8.183 -27.521 1.00 80.38 196 GLN A N 1
ATOM 1497 C CA . GLN A 1 196 ? 22.292 7.262 -27.353 1.00 80.38 196 GLN A CA 1
ATOM 1498 C C . GLN A 1 196 ? 22.079 5.961 -28.137 1.00 80.38 196 GLN A C 1
ATOM 1500 O O . GLN A 1 196 ? 22.984 5.525 -28.848 1.00 80.38 196 GLN A O 1
ATOM 1505 N N . LYS A 1 197 ? 20.861 5.401 -28.121 1.00 81.94 197 LYS A N 1
ATOM 1506 C CA . LYS A 1 197 ? 20.489 4.248 -28.960 1.00 81.94 197 LYS A CA 1
ATOM 1507 C C . LYS A 1 197 ? 20.654 4.555 -30.451 1.00 81.94 197 LYS A C 1
ATOM 1509 O O . LYS A 1 197 ? 21.279 3.776 -31.161 1.00 81.94 197 LYS A O 1
ATOM 1514 N N . ALA A 1 198 ? 20.187 5.714 -30.917 1.00 84.56 198 ALA A N 1
ATOM 1515 C CA . ALA A 1 198 ? 20.337 6.120 -32.316 1.00 84.56 198 ALA A CA 1
ATOM 1516 C C . ALA A 1 198 ? 21.810 6.296 -32.730 1.00 84.56 198 ALA A C 1
ATOM 1518 O O . ALA A 1 198 ? 22.198 5.904 -33.831 1.00 84.56 198 ALA A O 1
ATOM 1519 N N . LYS A 1 199 ? 22.651 6.856 -31.848 1.00 81.25 199 LYS A N 1
ATOM 1520 C CA . LYS A 1 199 ? 24.101 6.959 -32.082 1.00 81.25 199 LYS A CA 1
ATOM 1521 C C . LYS A 1 199 ? 24.763 5.584 -32.180 1.00 81.25 199 LYS A C 1
ATOM 1523 O O . LYS A 1 199 ? 25.606 5.393 -33.054 1.00 81.25 199 LYS A O 1
ATOM 1528 N N . LEU A 1 200 ? 24.364 4.646 -31.322 1.00 73.38 200 LEU A N 1
ATOM 1529 C CA . LEU A 1 200 ? 24.887 3.284 -31.316 1.00 73.38 200 LEU A CA 1
ATOM 1530 C C . LEU A 1 200 ? 24.476 2.504 -32.573 1.00 73.38 200 LEU A C 1
ATOM 1532 O O . LEU A 1 200 ? 25.325 1.865 -33.189 1.00 73.38 200 LEU A O 1
ATOM 1536 N N . GLU A 1 201 ? 23.211 2.583 -32.989 1.00 81.06 201 GLU A N 1
ATOM 1537 C CA . GLU A 1 201 ? 22.739 1.937 -34.224 1.00 81.06 201 GLU A CA 1
ATOM 1538 C C . GLU A 1 201 ? 23.454 2.499 -35.458 1.00 81.06 201 GLU A C 1
ATOM 1540 O O . GLU A 1 201 ? 23.988 1.737 -36.262 1.00 81.06 201 GLU A O 1
ATOM 1545 N N . LYS A 1 202 ? 23.627 3.824 -35.536 1.00 79.00 202 LYS A N 1
ATOM 1546 C CA . LYS A 1 202 ? 24.404 4.459 -36.611 1.00 79.00 202 LYS A CA 1
ATOM 1547 C C . LYS A 1 202 ? 25.869 3.998 -36.641 1.00 79.00 202 LYS A C 1
ATOM 1549 O O . LYS A 1 202 ? 26.450 3.849 -37.714 1.00 79.00 202 LYS A O 1
ATOM 1554 N N . ALA A 1 203 ? 26.481 3.765 -35.478 1.00 69.38 203 ALA A N 1
ATOM 1555 C CA . ALA A 1 203 ? 27.843 3.234 -35.391 1.00 69.38 203 ALA A CA 1
ATOM 1556 C C . ALA A 1 203 ? 27.935 1.765 -35.846 1.00 69.38 203 ALA A C 1
ATOM 1558 O O . ALA A 1 203 ? 28.938 1.375 -36.443 1.00 69.38 203 ALA A O 1
ATOM 1559 N N . LYS A 1 204 ? 26.890 0.960 -35.604 1.00 70.38 204 LYS A N 1
ATOM 1560 C CA . LYS A 1 204 ? 26.797 -0.430 -36.079 1.00 70.38 204 LYS A CA 1
ATOM 1561 C C . LYS A 1 204 ? 26.583 -0.512 -37.591 1.00 70.38 204 LYS A C 1
ATOM 1563 O O . LYS A 1 204 ? 27.232 -1.330 -38.235 1.00 70.38 204 LYS A O 1
ATOM 1568 N N . GLU A 1 205 ? 25.738 0.346 -38.159 1.00 68.81 205 GLU A N 1
ATOM 1569 C CA . GLU A 1 205 ? 25.488 0.410 -39.609 1.00 68.81 205 GLU A CA 1
ATOM 1570 C C . GLU A 1 205 ? 26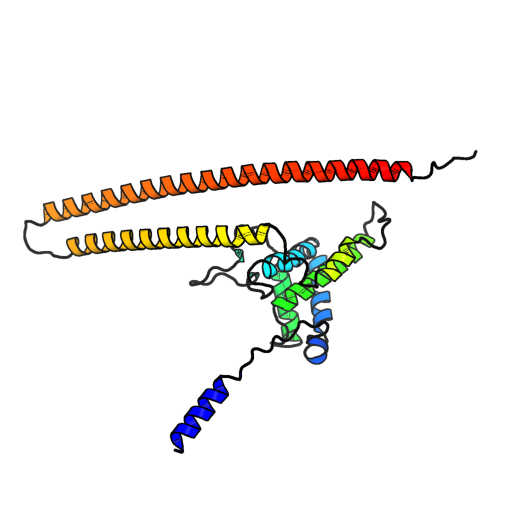.766 0.729 -40.400 1.00 68.81 205 GLU A C 1
ATOM 1572 O O . GLU A 1 205 ? 27.042 0.109 -41.424 1.00 68.81 205 GLU A O 1
ATOM 1577 N N . LEU A 1 206 ? 27.613 1.623 -39.879 1.00 62.56 206 LEU A N 1
ATOM 1578 C CA . LEU A 1 206 ? 28.915 1.955 -40.476 1.00 62.56 206 LEU A CA 1
ATOM 1579 C C . LEU A 1 206 ? 29.925 0.789 -40.461 1.00 62.56 206 LEU A C 1
ATOM 1581 O O . LEU A 1 206 ? 30.918 0.835 -41.192 1.00 62.56 206 LEU A O 1
ATOM 1585 N N . ASN A 1 207 ? 29.675 -0.239 -39.644 1.00 57.47 207 ASN A N 1
ATOM 1586 C CA . ASN A 1 207 ? 30.515 -1.426 -39.461 1.00 57.47 207 ASN A CA 1
ATOM 1587 C C . ASN A 1 207 ? 30.073 -2.619 -40.343 1.00 57.47 207 ASN A C 1
ATOM 1589 O O . ASN A 1 207 ? 30.727 -3.659 -40.334 1.00 57.47 207 ASN A O 1
ATOM 1593 N N . ALA A 1 208 ? 28.960 -2.494 -41.081 1.00 54.22 208 ALA A N 1
ATOM 1594 C CA . ALA A 1 208 ? 28.307 -3.598 -41.794 1.00 54.22 208 ALA A CA 1
ATOM 1595 C C . ALA A 1 208 ? 28.522 -3.619 -43.324 1.00 54.22 208 ALA A C 1
ATOM 1597 O O . ALA A 1 208 ? 27.925 -4.463 -43.985 1.00 54.22 208 ALA A O 1
ATOM 1598 N N . ASP A 1 209 ? 29.354 -2.738 -43.896 1.00 52.41 209 ASP A N 1
ATOM 1599 C CA . ASP A 1 209 ? 29.611 -2.671 -45.348 1.00 52.41 209 ASP A CA 1
ATOM 1600 C C . ASP A 1 209 ? 31.032 -3.176 -45.697 1.00 52.41 209 ASP A C 1
ATOM 1602 O O . ASP A 1 209 ? 32.008 -2.430 -45.539 1.00 52.41 209 ASP A O 1
ATOM 1606 N N . PRO A 1 210 ? 31.208 -4.450 -46.115 1.00 53.38 210 PRO A N 1
ATOM 1607 C CA . PRO A 1 210 ? 32.511 -5.039 -46.356 1.00 53.38 210 PRO A CA 1
ATOM 1608 C C . PRO A 1 210 ? 32.825 -5.033 -47.854 1.00 53.38 210 PRO A C 1
ATOM 1610 O O . PRO A 1 210 ? 32.533 -5.988 -48.573 1.00 53.38 210 PRO A O 1
ATOM 1613 N N . SER A 1 211 ? 33.495 -3.985 -48.331 1.00 51.84 211 SER A N 1
ATOM 1614 C CA . SER A 1 211 ? 34.203 -4.057 -49.610 1.00 51.84 211 SER A CA 1
ATOM 1615 C C . SER A 1 211 ? 35.572 -3.365 -49.553 1.00 51.84 211 SER A C 1
ATOM 1617 O O . SER A 1 211 ? 35.688 -2.171 -49.296 1.00 51.84 211 SER A O 1
ATOM 1619 N N . THR A 1 212 ? 36.611 -4.166 -49.836 1.00 52.66 212 THR A N 1
ATOM 1620 C CA . THR A 1 212 ? 38.032 -3.830 -50.108 1.00 52.66 212 THR A CA 1
ATOM 1621 C C . THR A 1 212 ? 38.953 -3.372 -48.962 1.00 52.66 212 THR A C 1
ATOM 1623 O O . THR A 1 212 ? 38.518 -2.801 -47.977 1.00 52.66 212 THR A O 1
ATOM 1626 N N . GLU A 1 213 ? 40.255 -3.674 -49.113 1.00 52.09 213 GLU A N 1
ATOM 1627 C CA . GLU A 1 213 ? 41.401 -3.589 -48.169 1.00 52.09 213 GLU A CA 1
ATOM 1628 C C . GLU A 1 213 ? 41.632 -2.241 -47.443 1.00 52.09 213 GLU A C 1
ATOM 1630 O O . GLU A 1 213 ? 42.440 -2.167 -46.522 1.00 52.09 213 GLU A O 1
ATOM 1635 N N . GLU A 1 214 ? 40.844 -1.209 -47.750 1.00 51.34 214 GLU A N 1
ATOM 1636 C CA . GLU A 1 214 ? 40.712 0.069 -47.022 1.00 51.34 214 GLU A CA 1
ATOM 1637 C C . GLU A 1 214 ? 39.970 -0.085 -45.661 1.00 51.34 214 GLU A C 1
ATOM 1639 O O . GLU A 1 214 ? 39.589 0.881 -45.000 1.00 51.34 214 GLU A O 1
ATOM 1644 N N . ASN A 1 215 ? 39.732 -1.332 -45.237 1.00 55.28 215 ASN A N 1
ATOM 1645 C CA . ASN A 1 215 ? 38.782 -1.715 -44.189 1.00 55.28 215 ASN A CA 1
ATOM 1646 C C . ASN A 1 215 ? 39.388 -1.820 -42.776 1.00 55.28 215 ASN A C 1
ATOM 1648 O O . ASN A 1 215 ? 38.678 -1.678 -41.783 1.00 55.28 215 ASN A O 1
ATOM 1652 N N . VAL A 1 216 ? 40.698 -2.058 -42.638 1.00 60.16 216 VAL A N 1
ATOM 1653 C CA . VAL A 1 216 ? 41.310 -2.302 -41.313 1.00 60.16 216 VAL A CA 1
ATOM 1654 C C . VAL A 1 216 ? 41.372 -1.023 -40.469 1.00 60.16 216 VAL A C 1
ATOM 1656 O O . VAL A 1 216 ? 41.050 -1.058 -39.279 1.00 60.16 216 VAL A O 1
ATOM 1659 N N . ASP A 1 217 ? 41.722 0.113 -41.077 1.00 63.47 217 ASP A N 1
ATOM 1660 C CA . ASP A 1 217 ? 41.783 1.401 -40.375 1.00 63.47 217 ASP A CA 1
ATOM 1661 C C . ASP A 1 217 ? 40.382 1.942 -40.035 1.00 63.47 217 ASP A C 1
ATOM 1663 O O . ASP A 1 217 ? 40.16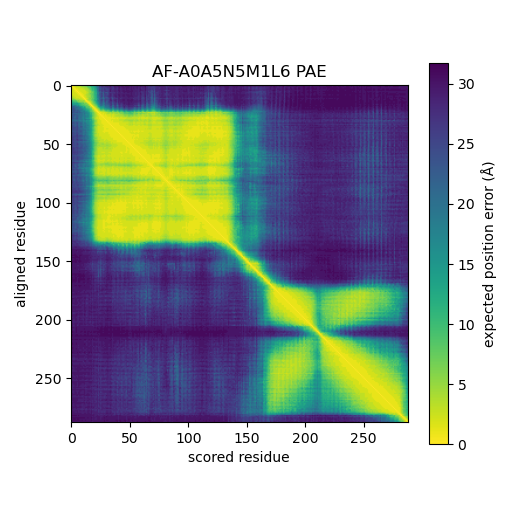8 2.405 -38.915 1.00 63.47 217 ASP A O 1
ATOM 1667 N N . ARG A 1 218 ? 39.380 1.754 -40.910 1.00 64.44 218 ARG A N 1
ATOM 1668 C CA . ARG A 1 218 ? 37.972 2.098 -40.620 1.00 64.44 218 ARG A CA 1
ATOM 1669 C C . ARG A 1 218 ? 37.398 1.309 -39.443 1.00 64.44 218 ARG A C 1
ATOM 1671 O O . ARG A 1 218 ? 36.780 1.898 -38.557 1.00 64.44 218 ARG A O 1
ATOM 1678 N N . VAL A 1 219 ? 37.621 -0.005 -39.391 1.00 67.88 219 VAL A N 1
ATOM 1679 C CA . VAL A 1 219 ? 37.173 -0.849 -38.266 1.00 67.88 219 VAL A CA 1
ATOM 1680 C C . VAL A 1 219 ? 37.867 -0.439 -36.960 1.00 67.88 219 VAL A C 1
ATOM 1682 O O . VAL A 1 219 ? 37.245 -0.416 -35.893 1.00 67.88 219 VAL A O 1
ATOM 1685 N N . LYS A 1 220 ? 39.146 -0.054 -37.029 1.00 71.94 220 LYS A N 1
ATOM 1686 C CA . LYS A 1 220 ? 39.912 0.448 -35.880 1.00 71.94 220 LYS A CA 1
ATOM 1687 C C . LYS A 1 220 ? 39.390 1.797 -35.379 1.00 71.94 220 LYS A C 1
ATOM 1689 O O . LYS A 1 220 ? 39.317 1.997 -34.163 1.00 71.94 220 LYS A O 1
ATOM 1694 N N . ASP A 1 221 ? 38.997 2.687 -36.283 1.00 71.12 221 ASP A N 1
ATOM 1695 C CA . ASP A 1 221 ? 38.415 3.987 -35.949 1.00 71.12 221 ASP A CA 1
ATOM 1696 C C . ASP A 1 221 ? 36.999 3.857 -35.366 1.00 71.12 221 ASP A C 1
ATOM 1698 O O . ASP A 1 221 ? 36.701 4.491 -34.352 1.00 71.12 221 ASP A O 1
ATOM 1702 N N . ILE A 1 222 ? 36.166 2.953 -35.897 1.00 70.81 222 ILE A N 1
ATOM 1703 C CA . ILE A 1 222 ? 34.843 2.624 -35.331 1.00 70.81 222 ILE A CA 1
ATOM 1704 C C . ILE A 1 222 ? 34.987 2.003 -33.934 1.00 70.81 222 ILE A C 1
ATOM 1706 O O . ILE A 1 222 ? 34.305 2.412 -32.995 1.00 70.81 222 ILE A O 1
ATOM 1710 N N . SER A 1 223 ? 35.921 1.064 -33.751 1.00 73.81 223 SER A N 1
ATOM 1711 C CA . SER A 1 223 ? 36.197 0.468 -32.437 1.00 73.81 223 SER A CA 1
ATOM 1712 C C . SER A 1 223 ? 36.686 1.508 -31.421 1.00 73.81 223 SER A C 1
ATOM 1714 O O . SER A 1 223 ? 36.298 1.466 -30.251 1.00 73.81 223 SER A O 1
ATOM 1716 N N . ARG A 1 224 ? 37.506 2.476 -31.853 1.00 80.44 224 ARG A N 1
ATOM 1717 C CA . ARG A 1 224 ? 37.937 3.597 -31.006 1.00 80.44 224 ARG A CA 1
ATOM 1718 C C . ARG A 1 224 ? 36.760 4.499 -30.633 1.00 80.44 224 ARG A C 1
ATOM 1720 O O . ARG A 1 224 ? 36.661 4.886 -29.474 1.00 80.44 224 ARG A O 1
ATOM 1727 N N . PHE A 1 225 ? 35.875 4.799 -31.581 1.00 75.75 225 PHE A N 1
ATOM 1728 C CA . PHE A 1 225 ? 34.676 5.602 -31.349 1.00 75.75 225 PHE A CA 1
ATOM 1729 C C . PHE A 1 225 ? 33.729 4.949 -30.335 1.00 75.75 225 PHE A C 1
ATOM 1731 O O . PHE A 1 225 ? 33.330 5.606 -29.378 1.00 75.75 225 PHE A O 1
ATOM 1738 N N . ILE A 1 226 ? 33.449 3.649 -30.476 1.00 75.75 226 ILE A N 1
ATOM 1739 C CA . ILE A 1 226 ? 32.615 2.895 -29.524 1.00 75.75 226 ILE A CA 1
ATOM 1740 C C . ILE A 1 226 ? 33.237 2.928 -28.122 1.00 75.75 226 ILE A C 1
ATOM 1742 O O . ILE A 1 226 ? 32.561 3.274 -27.161 1.00 75.75 226 ILE A O 1
ATOM 1746 N N . LYS A 1 227 ? 34.550 2.684 -28.003 1.00 80.12 227 LYS A N 1
ATOM 1747 C CA . LYS A 1 227 ? 35.252 2.760 -26.708 1.00 80.12 227 LYS A CA 1
ATOM 1748 C C . LYS A 1 227 ? 35.178 4.142 -26.058 1.00 80.12 227 LYS A C 1
ATOM 1750 O O . LYS A 1 227 ? 35.121 4.232 -24.835 1.00 80.12 227 LYS A O 1
ATOM 1755 N N . ILE A 1 228 ? 35.229 5.210 -26.855 1.00 80.56 228 ILE A N 1
ATOM 1756 C CA . ILE A 1 228 ? 35.078 6.580 -26.351 1.00 80.56 228 ILE A CA 1
ATOM 1757 C C . ILE A 1 228 ? 33.644 6.797 -25.858 1.00 80.56 228 ILE A C 1
ATOM 1759 O O . ILE A 1 228 ? 33.474 7.289 -24.748 1.00 80.56 228 ILE A O 1
ATOM 1763 N N . GLN A 1 229 ? 32.631 6.365 -26.614 1.00 73.69 229 GLN A N 1
ATOM 1764 C CA . GLN A 1 229 ? 31.230 6.487 -26.198 1.00 73.69 229 GLN A CA 1
ATOM 1765 C C . GLN A 1 229 ? 30.908 5.687 -24.935 1.00 73.69 229 GLN A C 1
ATOM 1767 O O . GLN A 1 229 ? 30.216 6.199 -24.058 1.00 73.69 229 GLN A O 1
ATOM 1772 N N . ASP A 1 230 ? 31.440 4.472 -24.803 1.00 79.00 230 ASP A N 1
ATOM 1773 C CA . ASP A 1 230 ? 31.278 3.666 -23.591 1.00 79.00 230 ASP A CA 1
ATOM 1774 C C . ASP A 1 230 ? 31.895 4.375 -22.380 1.00 79.00 230 ASP A C 1
ATOM 1776 O O . ASP A 1 230 ? 31.291 4.438 -21.311 1.00 79.00 230 ASP A O 1
ATOM 1780 N N . LYS A 1 231 ? 33.078 4.977 -22.553 1.00 86.50 231 LYS A N 1
ATOM 1781 C CA . LYS A 1 231 ? 33.734 5.742 -21.490 1.00 86.50 231 LYS A CA 1
ATOM 1782 C C . LYS A 1 231 ? 32.921 6.977 -21.090 1.00 86.50 231 LYS A C 1
ATOM 1784 O O . LYS A 1 231 ? 32.709 7.196 -19.901 1.00 86.50 231 LYS A O 1
ATOM 1789 N N . GLU A 1 232 ? 32.448 7.753 -22.062 1.00 83.12 232 GLU A N 1
ATOM 1790 C CA . GLU A 1 232 ? 31.597 8.926 -21.821 1.00 83.12 232 GLU A CA 1
ATOM 1791 C C . GLU A 1 232 ? 30.278 8.537 -21.133 1.00 83.12 232 GLU A C 1
ATOM 1793 O O . GLU A 1 232 ? 29.800 9.245 -20.246 1.00 83.12 232 GLU A O 1
ATOM 1798 N N . MET A 1 233 ? 29.705 7.385 -21.491 1.00 80.44 233 MET A N 1
ATOM 1799 C CA . MET A 1 233 ? 28.498 6.847 -20.864 1.00 80.44 233 MET A CA 1
ATOM 1800 C C . MET A 1 233 ? 28.735 6.459 -19.399 1.00 80.44 233 MET A C 1
ATOM 1802 O O . MET A 1 233 ? 27.904 6.754 -18.539 1.00 80.44 233 MET A O 1
ATOM 1806 N N . GLU A 1 234 ? 29.858 5.813 -19.092 1.00 81.50 234 GLU A N 1
ATOM 1807 C CA . GLU A 1 234 ? 30.207 5.459 -17.713 1.00 81.50 234 GLU A CA 1
ATOM 1808 C C . GLU A 1 234 ? 30.508 6.699 -16.857 1.00 81.50 234 GLU A C 1
ATOM 1810 O O . GLU A 1 234 ? 30.071 6.773 -15.704 1.00 81.50 234 GLU A O 1
ATOM 1815 N N . GLU A 1 235 ? 31.169 7.713 -17.423 1.00 90.75 235 GLU A N 1
ATOM 1816 C CA . GLU A 1 235 ? 31.367 9.011 -16.765 1.00 90.75 235 GLU A CA 1
ATOM 1817 C C . GLU A 1 235 ? 30.021 9.697 -16.474 1.00 90.75 235 GLU A C 1
ATOM 1819 O O . GLU A 1 235 ? 29.762 10.084 -15.330 1.00 90.75 235 GLU A O 1
ATOM 1824 N N . PHE A 1 236 ? 29.110 9.743 -17.452 1.00 83.88 236 PHE A N 1
ATOM 1825 C CA . PHE A 1 236 ? 27.759 10.282 -17.275 1.00 83.88 236 PHE A CA 1
ATOM 1826 C C . PHE A 1 236 ? 26.974 9.551 -16.175 1.00 83.88 236 PHE A C 1
ATOM 1828 O O . PHE A 1 236 ? 26.381 10.189 -15.300 1.00 83.88 236 PHE A O 1
ATOM 1835 N N . LYS A 1 237 ? 26.988 8.211 -16.163 1.00 78.88 237 LYS A N 1
ATOM 1836 C CA . LYS A 1 237 ? 26.324 7.414 -15.115 1.00 78.88 237 LYS A CA 1
ATOM 1837 C C . LYS A 1 237 ? 26.893 7.719 -13.731 1.00 78.88 237 LYS A C 1
ATOM 1839 O O . LYS A 1 237 ? 26.133 7.837 -12.764 1.00 78.88 237 LYS A O 1
ATOM 1844 N N . ALA A 1 238 ? 28.214 7.868 -13.623 1.00 88.88 238 ALA A N 1
ATOM 1845 C CA . ALA A 1 238 ? 28.870 8.216 -12.369 1.00 88.88 238 ALA A CA 1
ATOM 1846 C C . ALA A 1 238 ? 28.469 9.621 -11.884 1.00 88.88 238 ALA A C 1
ATOM 1848 O O . ALA A 1 238 ? 28.213 9.808 -10.690 1.00 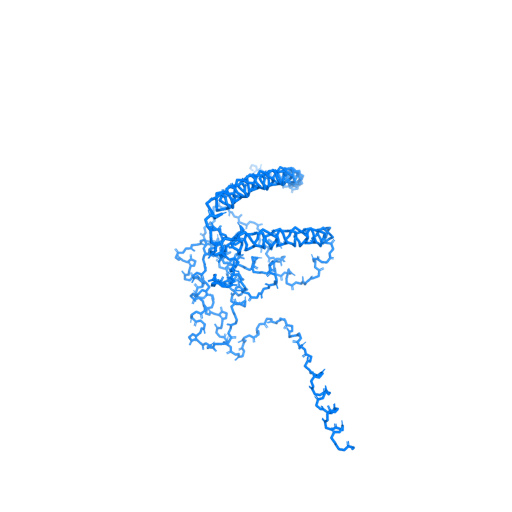88.88 238 ALA A O 1
ATOM 1849 N N . GLU A 1 239 ? 28.372 10.598 -12.786 1.00 91.75 239 GLU A N 1
ATOM 1850 C CA . GLU A 1 239 ? 27.905 11.949 -12.463 1.00 91.75 239 GLU A CA 1
ATOM 1851 C C . GLU A 1 239 ? 26.428 11.982 -12.060 1.00 91.75 239 GLU A C 1
ATOM 1853 O O . GLU A 1 239 ? 26.099 12.567 -11.023 1.00 91.75 239 GLU A O 1
ATOM 1858 N N . ARG A 1 240 ? 25.549 11.284 -12.792 1.00 82.75 240 ARG A N 1
ATOM 1859 C CA . ARG A 1 240 ? 24.124 11.152 -12.446 1.00 82.75 240 ARG A CA 1
ATOM 1860 C C . ARG A 1 240 ? 23.943 10.542 -11.058 1.00 82.75 240 ARG A C 1
ATOM 1862 O O . ARG A 1 240 ? 23.184 11.069 -10.249 1.00 82.75 240 ARG A O 1
ATOM 1869 N N . LYS A 1 241 ? 24.692 9.483 -10.734 1.00 80.56 241 LYS A N 1
ATOM 1870 C CA . LYS A 1 241 ? 24.652 8.855 -9.403 1.00 80.56 241 LYS A CA 1
ATOM 1871 C C . LYS A 1 241 ? 25.065 9.824 -8.292 1.00 80.56 241 LYS A C 1
ATOM 1873 O O . LYS A 1 241 ? 24.444 9.837 -7.233 1.00 80.56 241 LYS A O 1
ATOM 1878 N N . LYS A 1 242 ? 26.096 10.646 -8.522 1.00 94.44 242 LYS A N 1
ATOM 1879 C CA . LYS A 1 242 ? 26.503 11.691 -7.565 1.00 94.44 242 LYS A CA 1
ATOM 1880 C C . LYS A 1 242 ? 25.417 12.750 -7.393 1.00 94.44 242 LYS A C 1
ATOM 1882 O O . LYS A 1 242 ? 25.206 13.208 -6.275 1.00 94.44 242 LYS A O 1
ATOM 1887 N N . LEU A 1 243 ? 24.750 13.140 -8.478 1.00 85.44 243 LEU A N 1
ATOM 1888 C CA . LEU A 1 243 ? 23.677 14.129 -8.444 1.00 85.44 243 LEU A CA 1
ATOM 1889 C C . LEU A 1 243 ? 22.471 13.632 -7.637 1.00 85.44 243 LEU A C 1
ATOM 1891 O O . LEU A 1 243 ? 22.024 14.347 -6.746 1.00 85.44 243 LEU A O 1
ATOM 1895 N N . ILE A 1 244 ? 22.012 12.403 -7.896 1.00 71.56 244 ILE A N 1
ATOM 1896 C CA . ILE A 1 244 ? 20.899 11.773 -7.164 1.00 71.56 244 ILE A CA 1
ATOM 1897 C C . ILE A 1 244 ? 21.221 11.695 -5.675 1.00 71.56 244 ILE A C 1
ATOM 1899 O O . ILE A 1 244 ? 20.442 12.165 -4.855 1.00 71.56 244 ILE A O 1
ATOM 1903 N N . ARG A 1 245 ? 22.413 11.195 -5.332 1.00 80.69 245 ARG A N 1
ATOM 1904 C CA . ARG A 1 245 ? 22.821 11.066 -3.933 1.00 80.69 245 ARG A CA 1
ATOM 1905 C C . ARG A 1 245 ? 22.815 12.408 -3.198 1.00 80.69 245 ARG A C 1
ATOM 1907 O O . ARG A 1 245 ? 22.299 12.486 -2.094 1.00 80.69 245 ARG A O 1
ATOM 1914 N N . ARG A 1 246 ? 23.337 13.474 -3.820 1.00 88.12 246 ARG A N 1
ATOM 1915 C CA . ARG A 1 246 ? 23.290 14.821 -3.224 1.00 88.12 246 ARG A CA 1
ATOM 1916 C C . ARG A 1 246 ? 21.858 15.301 -3.005 1.00 88.12 246 ARG A C 1
ATOM 1918 O O . ARG A 1 246 ? 21.569 15.852 -1.953 1.00 88.12 246 ARG A O 1
ATOM 1925 N N . HIS A 1 247 ? 20.976 15.080 -3.977 1.00 78.12 247 HIS A N 1
ATOM 1926 C CA . HIS A 1 247 ? 19.572 15.463 -3.855 1.00 78.12 247 HIS A CA 1
ATOM 1927 C C . HIS A 1 247 ? 18.863 14.708 -2.716 1.00 78.12 247 HIS A C 1
ATOM 1929 O O . HIS A 1 247 ? 18.109 15.307 -1.950 1.00 78.12 247 HIS A O 1
ATOM 1935 N N . GLU A 1 248 ? 19.132 13.409 -2.566 1.00 65.06 248 GLU A N 1
ATOM 1936 C CA . GLU A 1 248 ? 18.611 12.591 -1.463 1.00 65.06 248 GLU A CA 1
ATOM 1937 C C . GLU A 1 248 ? 19.143 13.054 -0.102 1.00 65.06 248 GLU A C 1
ATOM 1939 O O . GLU A 1 248 ? 18.361 13.194 0.841 1.00 65.06 248 GLU A O 1
ATOM 1944 N N . ASP A 1 249 ? 20.443 13.353 -0.011 1.00 82.94 249 ASP A N 1
ATOM 1945 C CA . ASP A 1 249 ? 21.076 13.872 1.205 1.00 82.94 249 ASP A CA 1
ATOM 1946 C C . ASP A 1 249 ? 20.463 15.231 1.614 1.00 82.94 249 ASP A C 1
ATOM 1948 O O . ASP A 1 249 ? 20.119 15.436 2.781 1.00 82.94 249 ASP A O 1
ATOM 1952 N N . GLU A 1 250 ? 20.255 16.145 0.657 1.00 84.88 250 GLU A N 1
ATOM 1953 C CA . GLU A 1 250 ? 19.615 17.453 0.884 1.00 84.88 250 GLU A CA 1
ATOM 1954 C C . GLU A 1 250 ? 18.154 17.312 1.335 1.00 84.88 250 GLU A C 1
ATOM 1956 O O . GLU A 1 250 ? 17.731 17.953 2.302 1.00 84.88 250 GLU A O 1
ATOM 1961 N N . LYS A 1 251 ? 17.383 16.427 0.692 1.00 70.69 251 LYS A N 1
ATOM 1962 C CA . LYS A 1 251 ? 16.000 16.125 1.090 1.00 70.69 251 LYS A CA 1
ATOM 1963 C C . LYS A 1 251 ? 15.942 15.529 2.498 1.00 70.69 251 LYS A C 1
ATOM 1965 O O . LYS A 1 251 ? 15.075 15.906 3.287 1.00 70.69 251 LYS A O 1
ATOM 1970 N N . GLY A 1 252 ? 16.863 14.623 2.823 1.00 60.06 252 GLY A N 1
ATOM 1971 C CA . GLY A 1 252 ? 16.985 14.034 4.154 1.00 60.06 252 GLY A CA 1
ATOM 1972 C C . GLY A 1 252 ? 17.301 15.077 5.226 1.00 60.06 252 GLY A C 1
ATOM 1973 O O . GLY A 1 252 ? 16.689 15.061 6.294 1.00 60.06 252 GLY A O 1
ATOM 1974 N N . ALA A 1 253 ? 18.197 16.022 4.931 1.00 87.00 253 ALA A N 1
ATOM 1975 C CA . ALA A 1 253 ? 18.533 17.119 5.837 1.00 87.00 253 ALA A CA 1
ATOM 1976 C C . ALA A 1 253 ? 17.332 18.041 6.108 1.00 87.00 253 ALA A C 1
ATOM 1978 O O . ALA A 1 253 ? 17.065 18.364 7.264 1.00 87.00 253 ALA A O 1
ATOM 1979 N N . LEU A 1 254 ? 16.571 18.407 5.071 1.00 75.81 254 LEU A N 1
ATOM 1980 C CA . LEU A 1 254 ? 15.346 19.202 5.224 1.00 75.81 254 LEU A CA 1
ATOM 1981 C C . LEU A 1 254 ? 14.284 18.469 6.046 1.00 75.81 254 LEU A C 1
ATOM 1983 O O . LEU A 1 254 ? 13.693 19.045 6.957 1.00 75.81 254 LEU A O 1
ATOM 1987 N N . MET A 1 255 ? 14.073 17.184 5.758 1.00 64.62 255 MET A N 1
ATOM 1988 C CA . MET A 1 255 ? 13.111 16.361 6.487 1.00 64.62 255 MET A CA 1
ATOM 1989 C C . MET A 1 255 ? 13.488 16.250 7.967 1.00 64.62 255 MET A C 1
ATOM 1991 O O . MET A 1 255 ? 12.627 16.343 8.835 1.00 64.62 255 MET A O 1
ATOM 1995 N N . LYS A 1 256 ? 14.782 16.104 8.269 1.00 76.88 256 LYS A N 1
ATOM 1996 C CA . LYS A 1 256 ? 15.278 16.085 9.646 1.00 76.88 256 LYS A CA 1
ATOM 1997 C C . LYS A 1 256 ? 14.936 17.377 10.395 1.00 76.88 256 LYS A C 1
ATOM 1999 O O . LYS A 1 256 ? 14.423 17.285 11.503 1.00 76.88 256 LYS A O 1
ATOM 2004 N N . ILE A 1 257 ? 15.174 18.541 9.785 1.00 87.00 257 ILE A N 1
ATOM 2005 C CA . ILE A 1 257 ? 14.835 19.845 10.381 1.00 87.00 257 ILE A CA 1
ATOM 2006 C C . ILE A 1 257 ? 13.333 19.919 10.673 1.00 87.00 257 ILE A C 1
ATOM 2008 O O . ILE A 1 257 ? 12.942 20.216 11.797 1.00 87.00 257 ILE A O 1
ATOM 2012 N N . TYR A 1 258 ? 12.499 19.567 9.691 1.00 73.12 258 TYR A N 1
ATOM 2013 C CA . TYR A 1 258 ? 11.043 19.556 9.847 1.00 73.12 258 TYR A CA 1
ATOM 2014 C C . TYR A 1 258 ? 10.583 18.685 11.029 1.00 73.12 258 TYR A C 1
ATOM 2016 O O . TYR A 1 258 ? 9.771 19.118 11.846 1.00 73.12 258 TYR A O 1
ATOM 2024 N N . TRP A 1 259 ? 11.126 17.471 11.162 1.00 62.22 259 TRP A N 1
ATOM 2025 C CA . TRP A 1 259 ? 10.787 16.583 12.278 1.00 62.22 259 TRP A CA 1
ATOM 2026 C C . TRP A 1 259 ? 11.293 17.089 13.630 1.00 62.22 259 TRP A C 1
ATOM 2028 O O . TRP A 1 259 ? 10.620 16.885 14.637 1.00 62.22 259 TRP A O 1
ATOM 2038 N N . GLU A 1 260 ? 12.464 17.727 13.674 1.00 86.88 260 GLU A N 1
ATOM 2039 C CA . GLU A 1 260 ? 12.999 18.330 14.899 1.00 86.88 260 GLU A CA 1
ATOM 2040 C C . GLU A 1 260 ? 12.115 19.488 15.383 1.00 86.88 260 GLU A C 1
ATOM 2042 O O . GLU A 1 260 ? 11.816 19.562 16.577 1.00 86.88 260 GLU A O 1
ATOM 2047 N N . GLU A 1 261 ? 11.641 20.338 14.469 1.00 85.31 261 GLU A N 1
ATOM 2048 C CA . GLU A 1 261 ? 10.689 21.412 14.776 1.00 85.31 261 GLU A CA 1
ATOM 2049 C C . GLU A 1 261 ? 9.346 20.855 15.260 1.00 85.31 261 GLU A C 1
ATOM 2051 O O . GLU A 1 261 ? 8.840 21.283 16.299 1.00 85.31 261 GLU A O 1
ATOM 2056 N N . LEU A 1 262 ? 8.802 19.850 14.566 1.00 70.69 262 LEU A N 1
ATOM 2057 C CA . LEU A 1 262 ? 7.541 19.214 14.948 1.00 70.69 262 LEU A CA 1
ATOM 2058 C C . LEU A 1 262 ? 7.629 18.557 16.334 1.00 70.69 262 LEU A C 1
ATOM 2060 O O . LEU A 1 262 ? 6.745 18.739 17.166 1.00 70.69 262 LEU A O 1
ATOM 2064 N N . LEU A 1 263 ? 8.723 17.846 16.621 1.00 78.44 263 LEU A N 1
ATOM 2065 C CA . LEU A 1 263 ? 8.972 17.272 17.946 1.00 78.44 263 LEU A CA 1
ATOM 2066 C C . LEU A 1 263 ? 9.068 18.356 19.031 1.00 78.44 263 LEU A C 1
ATOM 2068 O O . LEU A 1 263 ? 8.671 18.116 20.172 1.00 78.44 263 LEU A O 1
ATOM 2072 N N . GLY A 1 264 ? 9.619 19.525 18.697 1.00 91.06 264 GLY A N 1
ATOM 2073 C CA . GLY A 1 264 ? 9.655 20.681 19.589 1.00 91.06 264 GLY A CA 1
ATOM 2074 C C . GLY A 1 264 ? 8.254 21.156 19.970 1.00 91.06 264 GLY A C 1
ATOM 2075 O O . GLY A 1 264 ? 7.974 21.302 21.159 1.00 91.06 264 GLY A O 1
ATOM 2076 N N . LEU A 1 265 ? 7.374 21.309 18.977 1.00 84.75 265 LEU A N 1
ATOM 2077 C CA . LEU A 1 265 ? 5.979 21.716 19.181 1.00 84.75 265 LEU A CA 1
ATOM 2078 C C . LEU A 1 265 ? 5.206 20.717 20.050 1.00 84.75 265 LEU A C 1
ATOM 2080 O O . LEU A 1 265 ? 4.528 21.118 20.993 1.00 84.75 265 LEU A O 1
ATOM 2084 N N . GLU A 1 266 ? 5.348 19.417 19.783 1.00 81.69 266 GLU A N 1
ATOM 2085 C CA . GLU A 1 266 ? 4.672 18.374 20.568 1.00 81.69 266 GLU A CA 1
ATOM 2086 C C . GLU A 1 266 ? 5.129 18.368 22.032 1.00 81.69 266 GLU A C 1
ATOM 2088 O O . GLU A 1 266 ? 4.314 18.250 22.945 1.00 81.69 266 GLU A O 1
ATOM 2093 N N . LYS A 1 267 ? 6.432 18.562 22.276 1.00 91.25 267 LYS A N 1
ATOM 2094 C CA . LYS A 1 267 ? 6.968 18.681 23.640 1.00 91.25 267 LYS A CA 1
ATOM 2095 C C . LYS A 1 267 ? 6.457 19.922 24.361 1.00 91.25 267 LYS A C 1
ATOM 2097 O O . LYS A 1 267 ? 6.215 19.872 25.564 1.00 91.25 267 LYS A O 1
ATOM 2102 N N . GLU A 1 268 ? 6.345 21.046 23.661 1.00 96.62 268 GLU A N 1
ATOM 2103 C CA . GLU A 1 268 ? 5.800 22.276 24.234 1.00 96.62 268 GLU A CA 1
ATOM 2104 C C . GLU A 1 268 ? 4.337 22.078 24.640 1.00 96.62 268 GLU A C 1
ATOM 2106 O O . GLU A 1 268 ? 3.980 22.341 25.790 1.00 96.62 268 GLU A O 1
ATOM 2111 N N . PHE A 1 269 ? 3.530 21.490 23.756 1.00 91.38 269 PHE A N 1
ATOM 2112 C CA . PHE A 1 269 ? 2.143 21.146 24.047 1.00 91.38 269 PHE A CA 1
ATOM 2113 C C . PHE A 1 269 ? 2.012 20.159 25.218 1.00 91.38 269 PHE A C 1
ATOM 2115 O O . PHE A 1 269 ? 1.190 20.371 26.110 1.00 91.38 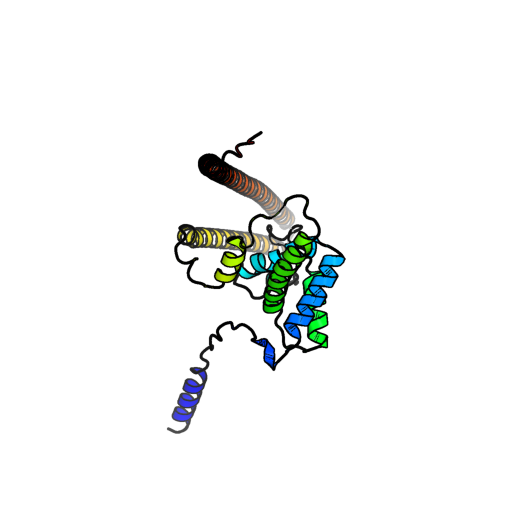269 PHE A O 1
ATOM 2122 N N . GLU A 1 270 ? 2.839 19.111 25.266 1.00 90.25 270 GLU A N 1
ATOM 2123 C CA . GLU A 1 270 ? 2.873 18.154 26.381 1.00 90.25 270 GLU A CA 1
ATOM 2124 C C . GLU A 1 270 ? 3.163 18.854 27.718 1.00 90.25 270 GLU A C 1
ATOM 2126 O O . GLU A 1 270 ? 2.488 18.591 28.720 1.00 90.25 270 GLU A O 1
ATOM 2131 N N . ASN A 1 271 ? 4.128 19.777 27.739 1.00 95.88 271 ASN A N 1
ATOM 2132 C CA . ASN A 1 271 ? 4.465 20.546 28.935 1.00 95.88 271 ASN A CA 1
ATOM 2133 C C . ASN A 1 271 ? 3.296 21.431 29.385 1.00 95.88 271 ASN A C 1
ATOM 2135 O O . ASN A 1 271 ? 2.935 21.421 30.564 1.00 95.88 271 ASN A O 1
ATOM 2139 N N . GLU A 1 272 ? 2.684 22.177 28.463 1.00 97.31 272 GLU A N 1
ATOM 2140 C CA . GLU A 1 272 ? 1.529 23.026 28.771 1.00 97.31 272 GLU A CA 1
ATOM 2141 C C . GLU A 1 272 ? 0.337 22.210 29.279 1.00 97.31 272 GLU A C 1
ATOM 2143 O O . GLU A 1 272 ? -0.297 22.570 30.277 1.00 97.31 272 GLU A O 1
ATOM 2148 N N . LEU A 1 273 ? 0.062 21.075 28.635 1.00 89.12 273 LEU A N 1
ATOM 2149 C CA . LEU A 1 273 ? -1.005 20.167 29.030 1.00 89.12 273 LEU A CA 1
ATOM 2150 C C . LEU A 1 273 ? -0.742 19.563 30.412 1.00 89.12 273 LEU A C 1
ATOM 2152 O O . LEU A 1 273 ? -1.660 19.477 31.225 1.00 89.12 273 LEU A O 1
ATOM 2156 N N . THR A 1 274 ? 0.504 19.198 30.712 1.00 94.25 274 THR A N 1
ATOM 2157 C CA . THR A 1 274 ? 0.903 18.691 32.032 1.00 94.25 274 THR A CA 1
ATOM 2158 C C . THR A 1 274 ? 0.668 19.741 33.115 1.00 94.25 274 THR A C 1
ATOM 2160 O O . THR A 1 274 ? 0.014 19.453 34.117 1.00 94.25 274 THR A O 1
ATOM 2163 N N . LEU A 1 275 ? 1.100 20.988 32.888 1.00 95.94 275 LEU A N 1
ATOM 2164 C CA . LEU A 1 275 ? 0.850 22.097 33.817 1.00 95.94 275 LEU A CA 1
ATOM 2165 C C . LEU A 1 275 ? -0.649 22.334 34.040 1.00 95.94 275 LEU A C 1
ATOM 2167 O O . LEU A 1 275 ? -1.082 22.631 35.158 1.00 95.94 275 LEU A O 1
ATOM 2171 N N . LEU A 1 276 ? -1.452 22.199 32.982 1.00 93.50 276 LEU A N 1
ATOM 2172 C CA . LEU A 1 276 ? -2.902 22.308 33.070 1.00 93.50 276 LEU A CA 1
ATOM 2173 C C . LEU A 1 276 ? -3.494 21.169 33.911 1.00 93.50 276 LEU A C 1
ATOM 2175 O O . LEU A 1 276 ? -4.308 21.428 34.796 1.00 93.50 276 LEU A O 1
ATOM 2179 N N . ILE A 1 277 ? -3.075 19.927 33.675 1.00 90.44 277 ILE A N 1
ATOM 2180 C CA . ILE A 1 277 ? -3.538 18.755 34.428 1.00 90.44 277 ILE A CA 1
ATOM 2181 C C . ILE A 1 277 ? -3.179 18.893 35.910 1.00 90.44 277 ILE A C 1
ATOM 2183 O O . ILE A 1 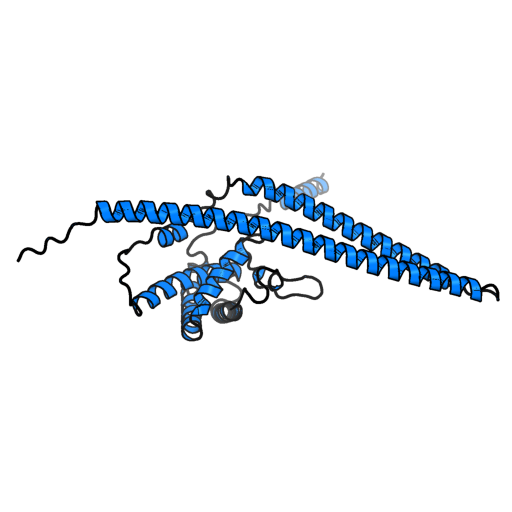277 ? -4.053 18.723 36.762 1.00 90.44 277 ILE A O 1
ATOM 2187 N N . ASP A 1 278 ? -1.944 19.272 36.234 1.00 93.56 278 ASP A N 1
ATOM 2188 C CA . ASP A 1 278 ? -1.493 19.455 37.617 1.00 93.56 278 ASP A CA 1
ATOM 2189 C C . ASP A 1 278 ? -2.301 20.535 38.342 1.00 93.56 278 ASP A C 1
ATOM 2191 O O . ASP A 1 278 ? -2.708 20.356 39.492 1.00 93.56 278 ASP A O 1
ATOM 2195 N N . LYS A 1 279 ? -2.614 21.637 37.649 1.00 94.00 279 LYS A N 1
ATOM 2196 C CA . LYS A 1 279 ? -3.428 22.732 38.193 1.00 94.00 279 LYS A CA 1
ATOM 2197 C C . LYS A 1 279 ? -4.827 22.280 38.623 1.00 94.00 279 LYS A C 1
ATOM 2199 O O . LYS A 1 279 ? -5.367 22.828 39.586 1.00 94.00 279 LYS A O 1
ATOM 2204 N N . TYR A 1 280 ? -5.424 21.326 37.912 1.00 90.69 280 TYR A N 1
ATOM 2205 C CA . TYR A 1 280 ? -6.783 20.840 38.178 1.00 90.69 280 TYR A CA 1
ATOM 2206 C C . TYR A 1 280 ? -6.826 19.471 38.870 1.00 90.69 280 TYR A C 1
ATOM 2208 O O . TYR A 1 280 ? -7.914 18.992 39.197 1.00 90.69 280 TYR A O 1
ATOM 2216 N N . THR A 1 281 ? -5.673 18.858 39.150 1.00 86.06 281 THR A N 1
ATOM 2217 C CA . THR A 1 281 ? -5.602 17.595 39.889 1.00 86.06 281 THR A CA 1
ATOM 2218 C C . THR A 1 281 ? -5.868 17.862 41.375 1.00 86.06 281 THR A C 1
ATOM 2220 O O . THR A 1 281 ? -5.138 18.628 42.010 1.00 86.06 281 THR A O 1
ATOM 2223 N N . PRO A 1 282 ? -6.912 17.260 41.978 1.00 81.56 282 PRO A N 1
ATOM 2224 C CA . PRO A 1 282 ? -7.213 17.478 43.384 1.00 81.56 282 PRO A CA 1
ATOM 2225 C C . PRO A 1 282 ? -6.058 16.990 44.260 1.00 81.56 282 PRO A C 1
ATOM 2227 O O . PRO A 1 282 ? -5.664 15.827 44.190 1.00 81.56 282 PRO A O 1
ATOM 2230 N N . GLN A 1 283 ? -5.557 17.857 45.141 1.00 68.50 283 GLN A N 1
ATOM 2231 C CA . GLN A 1 283 ? -4.692 17.439 46.243 1.00 68.50 283 GLN A CA 1
ATOM 2232 C C . GLN A 1 283 ? -5.486 16.435 47.086 1.00 68.50 283 GLN A C 1
ATOM 2234 O O . GLN A 1 283 ? -6.440 16.823 47.771 1.00 68.50 283 GLN A O 1
ATOM 2239 N N . ILE A 1 284 ? -5.128 15.150 47.019 1.00 59.16 284 ILE A N 1
ATOM 2240 C CA . ILE A 1 284 ? -5.655 14.129 47.925 1.00 59.16 284 ILE A CA 1
ATOM 2241 C C . ILE A 1 284 ? -5.200 14.540 49.326 1.00 59.16 284 ILE A C 1
ATOM 2243 O O . ILE A 1 284 ? -4.081 14.266 49.756 1.00 59.16 284 ILE A O 1
ATOM 2247 N N . ARG A 1 285 ? -6.062 15.277 50.032 1.00 52.72 285 ARG A N 1
ATOM 2248 C CA . ARG A 1 285 ? -5.892 15.558 51.451 1.00 52.72 285 ARG A CA 1
ATOM 2249 C C . ARG A 1 285 ? -6.094 14.239 52.175 1.00 52.72 285 ARG A C 1
ATOM 2251 O O . ARG A 1 285 ? -7.225 13.835 52.428 1.00 52.72 285 ARG A O 1
ATOM 2258 N N . ASN A 1 286 ? -4.982 13.584 52.491 1.00 53.94 286 ASN A N 1
ATOM 2259 C CA . ASN A 1 286 ? -4.932 12.564 53.525 1.00 53.94 286 ASN A CA 1
ATOM 2260 C C . ASN A 1 286 ? -5.365 13.238 54.833 1.00 53.94 286 ASN A C 1
ATOM 2262 O O . ASN A 1 286 ? -4.570 13.913 55.486 1.00 53.94 286 ASN A O 1
ATOM 2266 N N . HIS A 1 287 ? -6.652 13.137 55.159 1.00 47.03 287 HIS A N 1
ATOM 2267 C CA . HIS A 1 287 ? -7.121 13.420 56.505 1.00 47.03 287 HIS A CA 1
ATOM 2268 C C . HIS A 1 287 ? -6.757 12.214 57.391 1.00 47.03 287 HIS A C 1
ATOM 2270 O O . HIS A 1 287 ? -6.971 11.084 56.946 1.00 47.03 287 HIS A O 1
ATOM 2276 N N . PRO A 1 288 ? -6.148 12.453 58.569 1.00 55.72 288 PRO A N 1
ATOM 2277 C CA . PRO A 1 288 ? -5.678 11.411 59.482 1.00 55.72 288 PRO A CA 1
ATOM 2278 C C . PRO A 1 288 ? -6.814 10.587 60.093 1.00 55.72 288 PRO A C 1
ATOM 2280 O O . PRO A 1 288 ? -7.939 11.126 60.220 1.00 55.72 288 PRO A O 1
#

pLDDT: mean 76.48, std 17.88, range [32.84, 98.38]